Protein AF-A0A135SFJ6-F1 (afdb_monomer)

Organism: NCBI:txid1209931

Structure (mmCIF, N/CA/C/O backbone):
data_AF-A0A135SFJ6-F1
#
_entry.id   AF-A0A135SFJ6-F1
#
loop_
_atom_site.group_PDB
_atom_site.id
_atom_site.type_symbol
_atom_site.label_atom_id
_atom_site.label_alt_id
_atom_site.label_comp_id
_atom_site.label_asym_id
_atom_site.label_entity_id
_atom_site.label_seq_id
_atom_site.pdbx_PDB_ins_code
_atom_site.Cartn_x
_atom_site.Cartn_y
_atom_site.Cartn_z
_atom_site.occupancy
_atom_site.B_iso_or_equiv
_atom_site.auth_seq_id
_atom_site.auth_comp_id
_atom_site.auth_asym_id
_atom_site.auth_atom_id
_atom_site.pdbx_PDB_model_num
ATOM 1 N N . MET A 1 1 ? 52.235 23.890 31.351 1.00 36.44 1 MET A N 1
ATOM 2 C CA . MET A 1 1 ? 52.710 24.447 30.069 1.00 36.44 1 MET A CA 1
ATOM 3 C C . MET A 1 1 ? 51.603 24.242 29.053 1.00 36.44 1 MET A C 1
ATOM 5 O O . MET A 1 1 ? 51.364 23.114 28.650 1.00 36.44 1 MET A O 1
ATOM 9 N N . SER A 1 2 ? 50.860 25.305 28.761 1.00 28.62 2 SER A N 1
ATOM 10 C CA . SER A 1 2 ? 49.776 25.323 27.775 1.00 28.62 2 SER A CA 1
ATOM 11 C C . SER A 1 2 ? 50.364 25.425 26.363 1.00 28.62 2 SER A C 1
ATOM 13 O O . SER A 1 2 ? 51.288 26.222 26.186 1.00 28.62 2 SER A O 1
ATOM 15 N N . PRO A 1 3 ? 49.859 24.696 25.354 1.00 33.03 3 PRO A N 1
ATOM 16 C CA . PRO A 1 3 ? 50.160 25.002 23.966 1.00 33.03 3 PRO A CA 1
ATOM 17 C C . PRO A 1 3 ? 49.221 26.106 23.462 1.00 33.03 3 PRO A C 1
ATOM 19 O O . PRO A 1 3 ? 48.003 26.042 23.616 1.00 33.03 3 PRO A O 1
ATOM 22 N N . SER A 1 4 ? 49.837 27.142 22.904 1.00 30.92 4 SER A N 1
ATOM 23 C CA . SER A 1 4 ? 49.236 28.369 22.387 1.00 30.92 4 SER A CA 1
ATOM 24 C C . SER A 1 4 ? 48.322 28.142 21.180 1.00 30.92 4 SER A C 1
ATOM 26 O O . SER A 1 4 ? 48.640 27.364 20.285 1.00 30.92 4 SER A O 1
ATOM 28 N N . ALA A 1 5 ? 47.227 28.903 21.120 1.00 31.22 5 ALA A N 1
ATOM 29 C CA . ALA A 1 5 ? 46.368 29.016 19.947 1.00 31.22 5 ALA A CA 1
ATOM 30 C C . ALA A 1 5 ? 47.084 29.794 18.828 1.00 31.22 5 ALA A C 1
ATOM 32 O O . ALA A 1 5 ? 47.491 30.942 19.016 1.00 31.22 5 ALA A O 1
ATOM 33 N N . THR A 1 6 ? 47.235 29.177 17.657 1.00 32.69 6 THR A N 1
ATOM 34 C CA . THR A 1 6 ? 47.728 29.841 16.448 1.00 32.69 6 THR A CA 1
ATOM 35 C C . THR A 1 6 ? 46.554 30.494 15.717 1.00 32.69 6 THR A C 1
ATOM 37 O O . THR A 1 6 ? 45.666 29.822 15.202 1.00 32.69 6 THR A O 1
ATOM 40 N N . SER A 1 7 ? 46.552 31.827 15.688 1.00 33.78 7 SER A N 1
ATOM 41 C CA . SER A 1 7 ? 45.635 32.668 14.912 1.00 33.78 7 SER A CA 1
ATOM 42 C C . SER A 1 7 ? 45.748 32.349 13.416 1.00 33.78 7 SER A C 1
ATOM 44 O O . SER A 1 7 ? 46.786 32.618 12.812 1.00 33.78 7 SER A O 1
ATOM 46 N N . THR A 1 8 ? 44.685 31.819 12.807 1.00 32.66 8 THR A N 1
ATOM 47 C CA . THR A 1 8 ? 44.555 31.682 11.345 1.00 32.66 8 THR A CA 1
ATOM 48 C C . THR A 1 8 ? 43.555 32.722 10.828 1.00 32.66 8 THR A C 1
ATOM 50 O O . THR A 1 8 ? 42.487 32.905 11.406 1.00 32.66 8 THR A O 1
ATOM 53 N N . SER A 1 9 ? 43.950 33.453 9.781 1.00 29.89 9 SER A N 1
ATOM 54 C CA . SER A 1 9 ? 43.224 34.587 9.184 1.00 29.89 9 SER A CA 1
ATOM 55 C C . SER A 1 9 ? 41.822 34.219 8.662 1.00 29.89 9 SER A C 1
ATOM 57 O O . SER A 1 9 ? 41.660 33.131 8.111 1.00 29.89 9 SER A O 1
ATOM 59 N N . PRO A 1 10 ? 40.827 35.128 8.734 1.00 33.06 10 PRO A N 1
ATOM 60 C CA . PRO A 1 10 ? 39.492 34.904 8.198 1.00 33.06 10 PRO A CA 1
ATOM 61 C C . PRO A 1 10 ? 39.478 35.232 6.702 1.00 33.06 10 PRO A C 1
ATOM 63 O O . PRO A 1 10 ? 39.051 36.300 6.275 1.00 33.06 10 PRO A O 1
ATOM 66 N N . ALA A 1 11 ? 39.970 34.310 5.888 1.00 38.81 11 ALA A N 1
ATOM 67 C CA . ALA A 1 11 ? 39.719 34.314 4.457 1.00 38.81 11 ALA A CA 1
ATOM 68 C C . ALA A 1 11 ? 39.247 32.914 4.069 1.00 38.81 11 ALA A C 1
ATOM 70 O O . ALA A 1 11 ? 39.848 31.931 4.486 1.00 38.81 11 ALA A O 1
ATOM 71 N N . ILE A 1 12 ? 38.202 32.852 3.240 1.00 38.19 12 ILE A N 1
ATOM 72 C CA . ILE A 1 12 ? 37.528 31.646 2.724 1.00 38.19 12 ILE A CA 1
ATOM 73 C C . ILE A 1 12 ? 36.336 31.180 3.583 1.00 38.19 12 ILE A C 1
ATOM 75 O O . ILE A 1 12 ? 36.285 30.070 4.092 1.00 38.19 12 ILE A O 1
ATOM 79 N N . LEU A 1 13 ? 35.308 32.025 3.668 1.00 34.50 13 LEU A N 1
ATOM 80 C CA . LEU A 1 13 ? 33.909 31.576 3.650 1.00 34.50 13 LEU A CA 1
ATOM 81 C C . LEU A 1 13 ? 33.124 32.532 2.747 1.00 34.50 13 LEU A C 1
ATOM 83 O O . LEU A 1 13 ? 32.244 33.273 3.179 1.00 34.50 13 LEU A O 1
ATOM 87 N N . GLN A 1 14 ? 33.484 32.552 1.464 1.00 32.84 14 GLN A N 1
ATOM 88 C CA . GLN A 1 14 ? 32.601 33.106 0.448 1.00 32.84 14 GLN A CA 1
ATOM 89 C C . GLN A 1 14 ? 31.569 32.016 0.157 1.00 32.84 14 GLN A C 1
ATOM 91 O O . GLN A 1 14 ? 31.901 30.977 -0.410 1.00 32.84 14 GLN A O 1
ATOM 96 N N . LYS A 1 15 ? 30.329 32.219 0.618 1.00 34.28 15 LYS A N 1
ATOM 97 C CA . LYS A 1 15 ? 29.177 31.438 0.160 1.00 34.28 15 LYS A CA 1
ATOM 98 C C . LYS A 1 15 ? 29.200 31.480 -1.366 1.00 34.28 15 LYS A C 1
ATOM 100 O O . LYS A 1 15 ? 28.993 32.545 -1.942 1.00 34.28 15 LYS A O 1
ATOM 105 N N . ALA A 1 16 ? 29.467 30.344 -2.002 1.00 34.53 16 ALA A N 1
ATOM 106 C CA . ALA A 1 16 ? 29.176 30.169 -3.411 1.00 34.53 16 ALA A CA 1
ATOM 107 C C . ALA A 1 16 ? 27.650 30.221 -3.545 1.00 34.53 16 ALA A C 1
ATOM 109 O O . ALA A 1 16 ? 26.958 29.218 -3.398 1.00 34.53 16 ALA A O 1
ATOM 110 N N . SER A 1 17 ? 27.113 31.422 -3.741 1.00 37.00 17 SER A N 1
ATOM 111 C CA . SER A 1 17 ? 25.770 31.620 -4.264 1.00 37.00 17 SER A CA 1
ATOM 112 C C . SER A 1 17 ? 25.800 31.204 -5.732 1.00 37.00 17 SER A C 1
ATOM 114 O O . SER A 1 17 ? 25.893 32.047 -6.622 1.00 37.00 17 SER A O 1
ATOM 116 N N . GLY A 1 18 ? 25.813 29.894 -5.981 1.00 34.38 18 GLY A N 1
ATOM 117 C CA . GLY A 1 18 ? 25.503 29.366 -7.298 1.00 34.38 18 GLY A CA 1
ATOM 118 C C . GLY A 1 18 ? 24.051 29.713 -7.592 1.00 34.38 18 GLY A C 1
ATOM 119 O O . GLY A 1 18 ? 23.148 29.194 -6.942 1.00 34.38 18 GLY A O 1
ATOM 120 N N . GLN A 1 19 ? 23.829 30.639 -8.521 1.00 35.50 19 GLN A N 1
ATOM 121 C CA . GLN A 1 19 ? 22.553 30.719 -9.217 1.00 35.50 19 GLN A CA 1
ATOM 122 C C . GLN A 1 19 ? 22.352 29.363 -9.902 1.00 35.50 19 GLN A C 1
ATOM 124 O O . GLN A 1 19 ? 23.184 28.953 -10.709 1.00 35.50 19 GLN A O 1
ATOM 129 N N . PHE A 1 20 ? 21.305 28.631 -9.524 1.00 42.81 20 PHE A N 1
ATOM 130 C CA . PHE A 1 20 ? 20.884 27.465 -10.288 1.00 42.81 20 PHE A CA 1
ATOM 131 C C . PHE A 1 20 ? 20.299 27.981 -11.602 1.00 42.81 20 PHE A C 1
ATOM 133 O O . PHE A 1 20 ? 19.305 28.706 -11.598 1.00 42.81 20 PHE A O 1
ATOM 140 N N . ASP A 1 21 ? 20.963 27.657 -12.708 1.00 45.59 21 ASP A N 1
ATOM 141 C CA . ASP A 1 21 ? 20.467 27.912 -14.057 1.00 45.59 21 ASP A CA 1
ATOM 142 C C . ASP A 1 21 ? 19.191 27.084 -14.262 1.00 45.59 21 ASP A C 1
ATOM 144 O O . ASP A 1 21 ? 19.243 25.878 -14.504 1.00 45.59 21 ASP A O 1
ATOM 148 N N . ASN A 1 22 ? 18.034 27.731 -14.128 1.00 53.25 22 ASN A N 1
ATOM 149 C CA . ASN A 1 22 ? 16.715 27.123 -14.330 1.00 53.25 22 ASN A CA 1
ATOM 150 C C . ASN A 1 22 ? 16.367 26.913 -15.821 1.00 53.25 22 ASN A C 1
ATOM 152 O O . ASN A 1 22 ? 15.238 26.552 -16.135 1.00 53.25 22 ASN A O 1
ATOM 156 N N . GLU A 1 23 ? 17.310 27.139 -16.742 1.00 59.66 23 GLU A N 1
ATOM 157 C CA . GLU A 1 23 ? 17.097 27.061 -18.197 1.00 59.66 23 GLU A CA 1
ATOM 158 C C . GLU A 1 23 ? 17.635 25.774 -18.850 1.00 59.66 23 GLU A C 1
ATOM 160 O O . GLU A 1 23 ? 17.571 25.628 -20.071 1.00 59.66 23 GLU A O 1
ATOM 165 N N . ARG A 1 24 ? 18.169 24.809 -18.087 1.00 64.44 24 ARG A N 1
ATOM 166 C CA . ARG A 1 24 ? 18.602 23.532 -18.682 1.00 64.44 24 ARG A CA 1
ATOM 167 C C . ARG A 1 24 ? 17.397 22.697 -19.103 1.00 64.44 24 ARG A C 1
ATOM 169 O O . ARG A 1 24 ? 16.658 22.195 -18.263 1.00 64.44 24 ARG A O 1
ATOM 176 N N . GLN A 1 25 ? 17.240 22.524 -20.412 1.00 80.25 25 GLN A N 1
ATOM 177 C CA . GLN A 1 25 ? 16.255 21.623 -20.995 1.00 80.25 25 GLN A CA 1
ATOM 178 C C . GLN A 1 25 ? 16.739 20.174 -20.852 1.00 80.25 25 GLN A C 1
ATOM 180 O O . GLN A 1 25 ? 17.771 19.801 -21.412 1.00 80.25 25 GLN A O 1
ATOM 185 N N . TYR A 1 26 ? 16.008 19.371 -20.082 1.00 87.75 26 TYR A N 1
ATOM 186 C CA . TYR A 1 26 ? 16.252 17.937 -19.928 1.00 87.75 26 TYR A CA 1
ATOM 187 C C . TYR A 1 26 ? 15.388 17.145 -20.909 1.00 87.75 26 TYR A C 1
ATOM 189 O O . TYR A 1 26 ? 14.296 17.578 -21.273 1.00 87.75 26 TYR A O 1
ATOM 197 N N . THR A 1 27 ? 15.871 15.974 -21.321 1.00 91.31 27 THR A N 1
ATOM 198 C CA . THR A 1 27 ? 15.045 15.012 -22.057 1.00 91.31 27 THR A CA 1
ATOM 199 C C . THR A 1 27 ? 13.993 14.441 -21.108 1.00 91.31 27 THR A C 1
ATOM 201 O O . THR A 1 27 ? 14.338 13.969 -20.018 1.00 91.31 27 THR A O 1
ATOM 204 N N . GLU A 1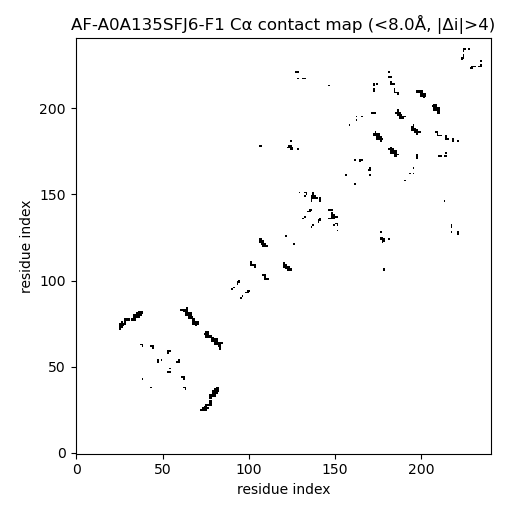 28 ? 12.726 14.514 -21.513 1.00 93.19 28 GLU A N 1
ATOM 205 C CA . GLU A 1 28 ? 11.601 13.906 -20.800 1.00 93.19 28 GLU A CA 1
ATOM 206 C C . GLU A 1 28 ? 11.560 12.392 -21.019 1.00 93.19 28 GLU A C 1
ATOM 208 O O . GLU A 1 28 ? 12.083 11.874 -22.007 1.00 93.19 28 GLU A O 1
ATOM 213 N N . LEU A 1 29 ? 10.939 11.676 -20.083 1.00 93.12 29 LEU A N 1
ATOM 214 C CA . LEU A 1 29 ? 10.754 10.235 -20.202 1.00 93.12 29 LEU A CA 1
ATOM 215 C C . LEU A 1 29 ? 9.750 9.919 -21.317 1.00 93.12 29 LEU A C 1
ATOM 217 O O . LEU A 1 29 ? 8.589 10.313 -21.228 1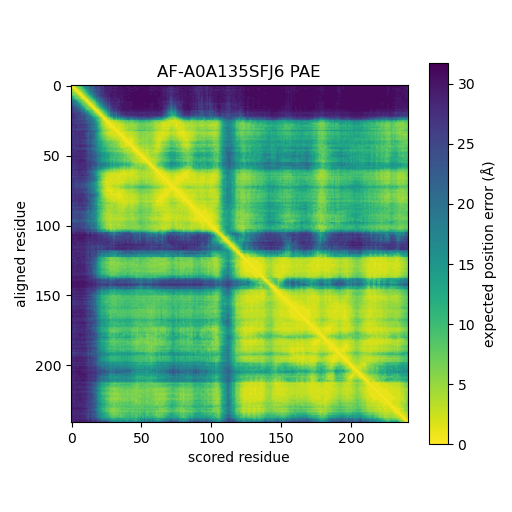.00 93.12 29 LEU A O 1
ATOM 221 N N . ASP A 1 30 ? 10.175 9.140 -22.310 1.00 92.25 30 ASP A N 1
ATOM 222 C CA . ASP A 1 30 ? 9.312 8.649 -23.383 1.00 92.25 30 ASP A CA 1
ATOM 223 C C . ASP A 1 30 ? 9.270 7.115 -23.389 1.00 92.25 30 ASP A C 1
ATOM 225 O O . ASP A 1 30 ? 10.247 6.441 -23.719 1.00 92.25 30 ASP A O 1
ATOM 229 N N . ALA A 1 31 ? 8.124 6.552 -22.998 1.00 90.88 31 ALA A N 1
ATOM 230 C CA . ALA A 1 31 ? 7.906 5.107 -22.978 1.00 90.88 31 ALA A CA 1
ATOM 231 C C . ALA A 1 31 ? 7.678 4.509 -24.379 1.00 90.88 31 ALA A C 1
ATOM 233 O O . ALA A 1 31 ? 7.824 3.297 -24.546 1.00 90.88 31 ALA A O 1
ATOM 234 N N . SER A 1 32 ? 7.332 5.327 -25.381 1.00 92.06 32 SER A N 1
ATOM 235 C CA . SER A 1 32 ? 7.112 4.852 -26.754 1.00 92.06 32 SER A CA 1
ATOM 236 C C . SER A 1 32 ? 8.412 4.413 -27.436 1.00 92.06 32 SER A C 1
ATOM 238 O O . SER A 1 32 ? 8.396 3.519 -28.279 1.00 92.06 32 SER A O 1
ATOM 240 N N . GLU A 1 33 ? 9.544 4.944 -26.975 1.00 90.75 33 GLU A N 1
ATOM 241 C CA . GLU A 1 33 ? 10.894 4.619 -27.445 1.00 90.75 33 GLU A CA 1
ATOM 242 C C . GLU A 1 33 ? 11.524 3.424 -26.698 1.00 90.75 33 GLU A C 1
ATOM 244 O O . GLU A 1 33 ? 12.718 3.158 -26.831 1.00 90.75 33 GLU A O 1
ATOM 249 N N . MET A 1 34 ? 10.752 2.694 -25.880 1.00 95.56 34 MET A N 1
ATOM 250 C CA . MET A 1 34 ? 11.284 1.610 -25.052 1.00 95.56 34 MET A CA 1
ATOM 251 C C . MET A 1 34 ? 11.896 0.480 -25.890 1.00 95.56 34 MET A C 1
ATOM 253 O O . MET A 1 34 ? 11.218 -0.186 -26.680 1.00 95.56 34 MET A O 1
ATOM 257 N N . LEU A 1 35 ? 13.167 0.184 -25.621 1.00 94.94 35 LEU A N 1
ATOM 258 C CA . LEU A 1 35 ? 13.859 -0.974 -26.175 1.00 94.94 35 LEU A CA 1
ATOM 259 C C . LEU A 1 35 ? 13.443 -2.241 -25.422 1.00 94.94 35 LEU A C 1
ATOM 261 O O . LEU A 1 35 ? 13.353 -2.245 -24.194 1.00 94.94 35 LEU A O 1
ATOM 265 N N . LYS A 1 36 ? 13.189 -3.327 -26.158 1.00 95.38 36 LYS A N 1
ATOM 266 C CA . LYS A 1 36 ? 12.709 -4.600 -25.602 1.00 95.38 36 LYS A CA 1
ATOM 267 C C . LYS A 1 36 ? 13.692 -5.724 -25.923 1.00 95.38 36 LYS A C 1
ATOM 269 O O . LYS A 1 36 ? 13.787 -6.163 -27.066 1.00 95.38 36 LYS A O 1
ATOM 274 N N . GLU A 1 37 ? 14.380 -6.214 -24.904 1.00 94.25 37 GLU A N 1
ATOM 275 C CA . GLU A 1 37 ? 15.233 -7.400 -24.942 1.00 94.25 37 GLU A CA 1
ATOM 276 C C . GLU A 1 37 ? 14.489 -8.550 -24.254 1.00 94.25 37 GLU A C 1
ATOM 278 O O . GLU A 1 37 ? 14.558 -8.745 -23.039 1.00 94.25 37 GLU A O 1
ATOM 283 N N . LEU A 1 38 ? 13.687 -9.277 -25.034 1.00 93.06 38 LEU A N 1
ATOM 284 C CA . LEU A 1 38 ? 12.784 -10.289 -24.496 1.00 93.06 38 LEU A CA 1
ATOM 285 C C . LEU A 1 38 ? 13.476 -11.647 -24.326 1.00 93.06 38 LEU A C 1
ATOM 287 O O . LEU A 1 38 ? 14.059 -12.177 -25.268 1.00 93.06 38 LEU A O 1
ATOM 291 N N . VAL A 1 39 ? 13.328 -12.245 -23.143 1.00 92.00 39 VAL A N 1
ATOM 292 C CA . VAL A 1 39 ? 13.551 -13.680 -22.915 1.00 92.00 39 VAL A CA 1
ATOM 293 C C . VAL A 1 39 ? 12.579 -14.508 -23.782 1.00 92.00 39 VAL A C 1
ATOM 295 O O . VAL A 1 39 ? 11.380 -14.204 -23.756 1.00 92.00 39 VAL A O 1
ATOM 298 N N . PRO A 1 40 ? 13.046 -15.533 -24.526 1.00 92.81 40 PRO A N 1
ATOM 299 C CA . PRO A 1 40 ? 12.184 -16.439 -25.292 1.00 92.81 40 PRO A CA 1
ATOM 300 C C . PRO A 1 40 ? 11.102 -17.086 -24.423 1.00 92.81 40 PRO A C 1
ATOM 302 O O . PRO A 1 40 ? 11.340 -17.370 -23.252 1.00 92.81 40 PRO A O 1
ATOM 305 N N . ALA A 1 41 ? 9.912 -17.321 -24.978 1.00 88.19 41 ALA A N 1
ATOM 306 C CA . ALA A 1 41 ? 8.763 -17.809 -24.208 1.00 88.19 41 ALA A CA 1
ATOM 307 C C . ALA A 1 41 ? 9.019 -19.187 -23.572 1.00 88.19 41 ALA A C 1
ATOM 309 O O . ALA A 1 41 ? 8.546 -19.456 -22.473 1.00 88.19 41 ALA A O 1
ATOM 310 N N . GLU A 1 42 ? 9.801 -20.035 -24.239 1.00 91.31 42 GLU A N 1
ATOM 311 C CA . GLU A 1 42 ? 10.219 -21.350 -23.752 1.00 91.31 42 GLU A CA 1
ATOM 312 C C . GLU A 1 42 ? 11.105 -21.303 -22.497 1.00 91.31 42 GLU A C 1
ATOM 314 O O . GLU A 1 42 ? 11.118 -22.265 -21.729 1.00 91.31 42 GLU A O 1
ATOM 319 N N . ASP A 1 43 ? 11.804 -20.188 -22.274 1.00 89.56 43 ASP A N 1
ATOM 320 C CA . ASP A 1 43 ? 12.700 -19.979 -21.134 1.00 89.56 43 ASP A CA 1
ATOM 321 C C . ASP A 1 43 ? 12.005 -19.230 -19.980 1.00 89.56 43 ASP A C 1
ATOM 323 O O . ASP A 1 43 ? 12.592 -19.029 -18.912 1.00 89.56 43 ASP A O 1
ATOM 327 N N . GLN A 1 44 ? 10.753 -18.800 -20.173 1.00 89.25 44 GLN A N 1
ATOM 328 C CA . GLN A 1 44 ? 9.964 -18.124 -19.147 1.00 89.25 44 GLN A CA 1
ATOM 329 C C . GLN A 1 44 ? 9.262 -19.134 -18.234 1.00 89.25 44 GLN A C 1
ATOM 331 O O . GLN A 1 44 ? 8.765 -20.175 -18.665 1.00 89.25 44 GLN A O 1
ATOM 336 N N . LEU A 1 45 ? 9.187 -18.804 -16.944 1.00 84.62 45 LEU A N 1
ATOM 337 C CA . LEU A 1 45 ? 8.403 -19.584 -15.991 1.00 84.62 45 LEU A CA 1
ATOM 338 C C . LEU A 1 45 ? 6.909 -19.457 -16.310 1.00 84.62 45 LEU A C 1
ATOM 340 O O . LEU A 1 45 ? 6.423 -18.378 -16.649 1.00 84.62 45 LEU A O 1
ATOM 344 N N . SER A 1 46 ? 6.172 -20.555 -16.146 1.00 85.12 46 SER A N 1
ATOM 345 C CA . SER A 1 46 ? 4.714 -20.540 -16.244 1.00 85.12 46 SER A CA 1
ATOM 346 C C . SER A 1 46 ? 4.112 -19.623 -15.181 1.00 85.12 46 SER A C 1
ATOM 348 O O . SER A 1 46 ? 4.574 -19.615 -14.037 1.00 85.12 46 SER A O 1
ATOM 350 N N . VAL A 1 47 ? 3.043 -18.910 -15.540 1.00 84.38 47 VAL A N 1
ATOM 351 C CA . VAL A 1 47 ? 2.272 -18.101 -14.589 1.00 84.38 47 VAL A CA 1
ATOM 352 C C . VAL A 1 47 ? 1.761 -19.011 -13.460 1.00 84.38 47 VAL A C 1
ATOM 354 O O . VAL A 1 47 ? 1.062 -19.983 -13.755 1.00 84.38 47 VAL A O 1
ATOM 357 N N . PRO A 1 48 ? 2.113 -18.740 -12.187 1.00 82.56 48 PRO A N 1
ATOM 358 C CA . PRO A 1 48 ? 1.667 -19.563 -11.070 1.00 82.56 48 PRO A CA 1
ATOM 359 C C . PRO A 1 48 ? 0.149 -19.504 -10.891 1.00 82.56 48 PRO A C 1
ATOM 361 O O . PRO A 1 48 ? -0.460 -18.437 -11.026 1.00 82.56 48 PRO A O 1
ATOM 364 N N . ASP A 1 49 ? -0.442 -20.634 -10.505 1.00 82.62 49 ASP A N 1
ATOM 365 C CA . ASP A 1 49 ? -1.851 -20.696 -10.113 1.00 82.62 49 ASP A CA 1
ATOM 366 C C . ASP A 1 49 ? -2.129 -19.809 -8.881 1.00 82.62 49 ASP A C 1
ATOM 368 O O . ASP A 1 49 ? -1.229 -19.490 -8.096 1.00 82.62 49 ASP A O 1
ATOM 372 N N . ALA A 1 50 ? -3.386 -19.404 -8.682 1.00 74.94 50 ALA A N 1
ATOM 373 C CA . ALA A 1 50 ? -3.804 -18.571 -7.556 1.00 74.94 50 ALA A CA 1
ATOM 374 C C . ALA A 1 50 ? -3.440 -19.161 -6.180 1.00 74.94 50 ALA A C 1
ATOM 376 O O . ALA A 1 50 ? -3.238 -18.399 -5.232 1.00 74.94 50 ALA A O 1
ATOM 377 N N . HIS A 1 51 ? -3.349 -20.488 -6.051 1.00 77.69 51 HIS A N 1
ATOM 378 C CA . HIS A 1 51 ? -3.015 -21.172 -4.792 1.00 77.69 51 HIS A CA 1
ATOM 379 C C . HIS A 1 51 ? -1.606 -21.774 -4.767 1.00 77.69 51 HIS A C 1
ATOM 381 O O . HIS A 1 51 ? -1.275 -22.546 -3.865 1.00 77.69 51 HIS A O 1
ATOM 387 N N . ASP A 1 52 ? -0.760 -21.418 -5.734 1.00 80.25 52 ASP A N 1
ATOM 388 C CA . ASP A 1 52 ? 0.607 -21.919 -5.797 1.00 80.25 52 ASP A CA 1
ATOM 389 C C . ASP A 1 52 ? 1.446 -21.405 -4.601 1.00 80.25 52 ASP A C 1
ATOM 391 O O . ASP A 1 52 ? 1.520 -20.186 -4.382 1.00 80.25 52 ASP A O 1
ATOM 395 N N . PRO A 1 53 ? 2.125 -22.287 -3.831 1.00 79.94 53 PRO A N 1
ATOM 396 C CA . PRO A 1 53 ? 3.020 -21.894 -2.739 1.00 79.94 53 PRO A CA 1
ATOM 397 C C . PRO A 1 53 ? 4.099 -20.877 -3.137 1.00 79.94 53 PRO A C 1
ATOM 399 O O . PRO A 1 53 ? 4.548 -20.098 -2.294 1.00 79.94 53 PRO A O 1
ATOM 402 N N . VAL A 1 54 ? 4.492 -20.846 -4.415 1.00 79.12 54 VAL A N 1
ATOM 403 C CA . VAL A 1 54 ? 5.411 -19.856 -4.999 1.00 79.12 54 VAL A CA 1
ATOM 404 C C . VAL A 1 54 ? 4.946 -18.422 -4.716 1.00 79.12 54 VAL A C 1
ATOM 406 O O . VAL A 1 54 ? 5.773 -17.559 -4.419 1.00 79.12 54 VAL A O 1
ATOM 409 N N . ARG A 1 55 ? 3.630 -18.163 -4.702 1.00 71.00 55 ARG A N 1
ATOM 410 C CA . ARG A 1 55 ? 3.068 -16.827 -4.424 1.00 71.00 55 ARG A CA 1
ATOM 411 C C . ARG A 1 55 ? 3.293 -16.368 -2.981 1.00 71.00 55 ARG A C 1
ATOM 413 O O . ARG A 1 55 ? 3.399 -15.169 -2.739 1.00 71.00 55 ARG A O 1
ATOM 420 N N . LEU A 1 56 ? 3.396 -17.299 -2.031 1.00 70.12 56 LEU A N 1
ATOM 421 C CA . LEU A 1 56 ? 3.630 -16.995 -0.613 1.00 70.12 56 LEU A CA 1
ATOM 422 C C . LEU A 1 56 ? 5.106 -16.723 -0.305 1.00 70.12 56 LEU A C 1
ATOM 424 O O . LEU A 1 56 ? 5.411 -16.036 0.667 1.00 70.12 56 LEU A O 1
ATOM 428 N N . GLY A 1 57 ? 6.021 -17.250 -1.125 1.00 69.38 57 GLY A N 1
ATOM 429 C CA . GLY A 1 57 ? 7.463 -17.110 -0.916 1.00 69.38 57 GLY A CA 1
ATOM 430 C C . GLY A 1 57 ? 7.998 -15.692 -1.133 1.00 69.38 57 GLY A C 1
ATOM 431 O O . GLY A 1 57 ? 9.051 -15.364 -0.594 1.00 69.38 57 GLY A O 1
ATOM 432 N N . GLN A 1 58 ? 7.284 -14.857 -1.903 1.00 69.31 58 GLN A N 1
ATOM 433 C CA . GLN A 1 58 ? 7.656 -13.468 -2.243 1.00 69.31 58 GLN A CA 1
ATOM 434 C C . GLN A 1 58 ? 9.101 -13.295 -2.759 1.00 69.31 58 GLN A C 1
ATOM 436 O O . GLN A 1 58 ? 9.669 -12.208 -2.720 1.00 69.31 58 GLN A O 1
ATOM 441 N N . ASN A 1 59 ? 9.710 -14.368 -3.256 1.00 71.81 59 ASN A N 1
ATOM 442 C CA . ASN A 1 59 ? 11.097 -14.432 -3.712 1.00 71.81 59 ASN A CA 1
ATOM 443 C C . ASN A 1 59 ? 11.199 -14.750 -5.211 1.00 71.81 59 ASN A C 1
ATOM 445 O O . ASN A 1 59 ? 12.248 -15.192 -5.680 1.00 71.81 59 ASN A O 1
ATOM 449 N N . TYR A 1 60 ? 10.108 -14.538 -5.946 1.00 74.50 60 TYR A N 1
ATOM 450 C CA . TYR A 1 60 ? 10.004 -14.778 -7.378 1.00 74.50 60 TYR A CA 1
ATOM 451 C C . TYR A 1 60 ? 9.749 -13.466 -8.105 1.00 74.50 60 TYR A C 1
ATOM 453 O O . TYR A 1 60 ? 9.000 -12.612 -7.634 1.00 74.50 60 TYR A O 1
ATOM 461 N N . THR A 1 61 ? 10.373 -13.325 -9.265 1.00 82.06 61 THR A N 1
ATOM 462 C CA . THR A 1 61 ? 10.244 -12.164 -10.139 1.00 82.06 61 THR A CA 1
ATOM 463 C C . THR A 1 61 ? 9.824 -12.625 -11.524 1.00 82.06 61 THR A C 1
ATOM 465 O O . THR A 1 61 ? 10.028 -13.781 -11.901 1.00 82.06 61 THR A O 1
ATOM 468 N N . THR A 1 62 ? 9.236 -11.717 -12.295 1.00 87.94 62 THR A N 1
ATOM 469 C CA . THR A 1 62 ? 9.002 -11.939 -13.723 1.00 87.94 62 THR A CA 1
ATOM 470 C C . THR A 1 62 ? 10.326 -12.077 -14.476 1.00 87.94 62 THR A C 1
ATOM 472 O O . THR A 1 62 ? 11.388 -11.704 -13.972 1.00 87.94 62 THR A O 1
ATOM 475 N N . ALA A 1 63 ? 10.262 -12.608 -15.699 1.00 91.56 63 ALA A N 1
ATOM 476 C CA . ALA A 1 63 ? 11.442 -12.840 -16.532 1.00 91.56 63 ALA A CA 1
ATOM 477 C C . ALA A 1 63 ? 12.184 -11.550 -16.921 1.00 91.56 63 ALA A C 1
ATOM 479 O O . ALA A 1 63 ? 13.373 -11.604 -17.234 1.00 91.56 63 ALA A O 1
ATOM 480 N N . HIS A 1 64 ? 11.510 -10.399 -16.870 1.00 94.19 64 HIS A N 1
ATOM 481 C CA . HIS A 1 64 ? 12.046 -9.107 -17.289 1.00 94.19 64 HIS A CA 1
ATOM 482 C C . HIS A 1 64 ? 11.970 -8.067 -16.172 1.00 94.19 64 HIS A C 1
ATOM 484 O O . HIS A 1 64 ? 11.151 -8.170 -15.255 1.00 94.19 64 HIS A O 1
ATOM 490 N N . MET A 1 65 ? 12.807 -7.041 -16.293 1.00 94.50 65 MET A N 1
ATOM 491 C CA . MET A 1 65 ? 12.783 -5.810 -15.508 1.00 94.50 65 MET A CA 1
ATOM 492 C C . MET A 1 65 ? 12.913 -4.598 -16.437 1.00 94.50 65 MET A C 1
ATOM 494 O O . MET A 1 65 ? 13.468 -4.710 -17.529 1.00 94.50 65 MET A O 1
ATOM 498 N N . VAL A 1 66 ? 12.414 -3.438 -16.008 1.00 95.06 66 VAL A N 1
ATOM 499 C CA . VAL A 1 66 ? 12.547 -2.178 -16.756 1.00 95.06 66 VAL A CA 1
ATOM 500 C C . VAL A 1 66 ? 13.569 -1.286 -16.065 1.00 95.06 66 VAL A C 1
ATOM 502 O O . VAL A 1 66 ? 13.499 -1.066 -14.856 1.00 95.06 66 VAL A O 1
ATOM 505 N N . GLN A 1 67 ? 14.513 -0.755 -16.836 1.00 94.31 67 GLN A N 1
ATOM 506 C CA . GLN A 1 67 ? 15.507 0.207 -16.378 1.00 94.31 67 GLN A CA 1
ATOM 507 C C . GLN A 1 67 ? 15.438 1.468 -17.226 1.00 94.31 67 GLN A C 1
ATOM 509 O O . GLN A 1 67 ? 15.348 1.404 -18.450 1.00 94.31 67 GLN A O 1
ATOM 514 N N . VAL A 1 68 ? 15.533 2.621 -16.572 1.00 95.69 68 VAL A N 1
ATOM 515 C CA . VAL A 1 68 ? 15.604 3.912 -17.252 1.00 95.69 68 VAL A CA 1
ATOM 516 C C . VAL A 1 68 ? 16.744 4.715 -16.627 1.00 95.69 68 VAL A C 1
ATOM 518 O O . VAL A 1 68 ? 16.638 5.107 -15.462 1.00 95.69 68 VAL A O 1
ATOM 521 N N . PRO A 1 69 ? 17.864 4.927 -17.337 1.00 93.50 69 PRO A N 1
ATOM 522 C CA . PRO A 1 69 ? 18.953 5.731 -16.808 1.00 93.50 69 PRO A CA 1
ATOM 523 C C . PRO A 1 69 ? 18.564 7.212 -16.803 1.00 93.50 69 PRO A C 1
ATOM 525 O O . PRO A 1 69 ? 17.848 7.688 -17.682 1.00 93.50 69 PRO A O 1
ATOM 528 N N . TRP A 1 70 ? 19.090 7.959 -15.838 1.00 94.62 70 TRP A N 1
ATOM 529 C CA . TRP A 1 70 ? 18.943 9.409 -15.778 1.00 94.62 70 TRP A CA 1
ATOM 530 C C . TRP A 1 70 ? 20.293 10.057 -15.482 1.00 94.62 70 TRP A C 1
ATOM 532 O O . TRP A 1 70 ? 21.082 9.531 -14.694 1.00 94.62 70 TRP A O 1
ATOM 542 N N . SER A 1 71 ? 20.563 11.207 -16.101 1.00 92.81 71 SER A N 1
ATOM 543 C CA . SER A 1 71 ? 21.764 11.992 -15.823 1.00 92.81 71 SER A CA 1
ATOM 544 C C . SER A 1 71 ? 21.466 13.485 -15.708 1.00 92.81 71 SER A C 1
ATOM 546 O O . SER A 1 71 ? 20.596 14.026 -16.388 1.00 92.81 71 SER A O 1
ATOM 548 N N . MET A 1 72 ? 22.285 14.182 -14.919 1.00 89.69 72 MET A N 1
ATOM 549 C CA . MET A 1 72 ? 22.262 15.647 -14.819 1.00 89.69 72 MET A CA 1
ATOM 550 C C . MET A 1 72 ? 22.658 16.354 -16.128 1.00 89.69 72 MET A C 1
ATOM 552 O O . MET A 1 72 ? 22.476 17.564 -16.236 1.00 89.69 72 MET A O 1
ATOM 556 N N . GLN A 1 73 ? 23.267 15.655 -17.095 1.00 90.75 73 GLN A N 1
ATOM 557 C CA . GLN A 1 73 ? 23.687 16.259 -18.364 1.00 90.75 73 GLN A CA 1
ATOM 558 C C . GLN A 1 73 ? 22.592 16.203 -19.431 1.00 90.75 73 GLN A C 1
ATOM 560 O O . GLN A 1 73 ? 22.478 17.138 -20.218 1.00 90.75 73 GLN A O 1
ATOM 565 N N . THR A 1 74 ? 21.817 15.117 -19.475 1.00 91.56 74 THR A N 1
ATOM 566 C CA . THR A 1 74 ? 20.895 14.822 -20.588 1.00 91.56 74 THR A CA 1
ATOM 567 C C . THR A 1 74 ? 19.438 14.665 -20.164 1.00 91.56 74 THR A C 1
ATOM 569 O O . THR A 1 74 ? 18.557 14.736 -21.017 1.00 91.56 74 THR A O 1
ATOM 572 N N . GLY A 1 75 ? 19.161 14.469 -18.874 1.00 93.81 75 GLY A N 1
ATOM 573 C CA . GLY A 1 75 ? 17.844 14.056 -18.395 1.00 93.81 75 GLY A CA 1
ATOM 574 C C . GLY A 1 75 ? 17.647 12.546 -18.511 1.00 93.81 75 GLY A C 1
ATOM 575 O O . GLY A 1 75 ? 18.599 11.778 -18.328 1.00 93.81 75 GLY A O 1
ATOM 576 N N . TRP A 1 76 ? 16.414 12.132 -18.801 1.00 95.69 76 TRP A N 1
ATOM 577 C CA . TRP A 1 76 ? 16.062 10.726 -18.986 1.00 95.69 76 TRP A CA 1
ATOM 578 C C . TRP A 1 76 ? 16.713 10.147 -20.243 1.00 95.69 76 TRP A C 1
ATOM 580 O O . TRP A 1 76 ? 16.783 10.794 -21.287 1.00 95.69 76 TRP A O 1
ATOM 590 N N . GLY A 1 77 ? 17.216 8.923 -20.127 1.00 94.25 77 GLY A N 1
ATOM 591 C CA . GLY A 1 77 ? 17.599 8.101 -21.266 1.00 94.25 77 GLY A CA 1
ATOM 592 C C . GLY A 1 77 ? 16.453 7.203 -21.728 1.00 94.25 77 GLY A C 1
ATOM 593 O O . GLY A 1 77 ? 15.371 7.184 -21.143 1.00 94.25 77 GLY A O 1
ATOM 594 N N . THR A 1 78 ? 16.715 6.428 -22.775 1.00 96.00 78 THR A N 1
ATOM 595 C CA . THR A 1 78 ? 15.744 5.494 -23.350 1.00 96.00 78 THR A CA 1
ATOM 596 C C . THR A 1 78 ? 15.419 4.363 -22.364 1.00 96.00 78 THR A C 1
ATOM 598 O O . THR A 1 78 ? 16.352 3.732 -21.855 1.00 96.00 78 THR A O 1
ATOM 601 N N . PRO A 1 79 ? 14.133 4.070 -22.094 1.00 96.94 79 PRO A N 1
ATOM 602 C CA . PRO A 1 79 ? 13.743 2.918 -21.290 1.00 96.94 79 PRO A CA 1
ATOM 603 C C . PRO A 1 79 ? 14.172 1.603 -21.937 1.00 96.94 79 PRO A C 1
ATOM 605 O O . PRO A 1 79 ? 14.037 1.423 -23.147 1.00 96.94 79 PRO A O 1
ATOM 608 N N . VAL A 1 80 ? 14.641 0.660 -21.127 1.00 96.12 80 VAL A N 1
ATOM 609 C CA . VAL A 1 80 ? 15.020 -0.680 -21.581 1.00 96.12 80 VAL A CA 1
ATOM 610 C C . VAL A 1 80 ? 14.302 -1.716 -20.730 1.00 96.12 80 VAL A C 1
ATOM 612 O O . VAL A 1 80 ? 14.475 -1.751 -19.512 1.00 96.12 80 VAL A O 1
ATOM 615 N N . MET A 1 81 ? 13.508 -2.568 -21.371 1.00 96.12 81 MET A N 1
ATOM 616 C CA . MET A 1 81 ? 12.985 -3.793 -20.777 1.00 96.12 81 MET A CA 1
ATOM 617 C C . MET A 1 81 ? 13.936 -4.939 -21.118 1.00 96.12 81 MET A C 1
ATOM 619 O O . MET A 1 81 ? 14.044 -5.310 -22.284 1.00 96.12 81 MET A O 1
ATOM 623 N N . SER A 1 82 ? 14.617 -5.487 -20.117 1.00 94.31 82 SER A N 1
ATOM 624 C CA . SER A 1 82 ? 15.659 -6.508 -20.271 1.00 94.31 82 SER A CA 1
ATOM 625 C C . SER A 1 82 ? 15.412 -7.705 -19.351 1.00 94.31 82 SER A C 1
ATOM 627 O O . SER A 1 82 ? 14.563 -7.619 -18.456 1.00 94.31 82 SER A O 1
ATOM 629 N N . PRO A 1 83 ? 16.110 -8.842 -19.542 1.00 94.94 83 PRO A N 1
ATOM 630 C CA . PRO A 1 83 ? 16.002 -9.973 -18.629 1.00 94.94 83 PRO A CA 1
ATOM 631 C C . PRO A 1 83 ? 16.317 -9.560 -17.188 1.00 94.94 83 PRO A C 1
ATOM 633 O O . PRO A 1 83 ? 17.260 -8.807 -16.936 1.00 94.94 83 PRO A O 1
ATOM 636 N N . TYR A 1 84 ? 15.539 -10.070 -16.235 1.00 93.50 84 TYR A N 1
ATOM 637 C CA . TYR A 1 84 ? 15.742 -9.789 -14.820 1.00 93.50 84 TYR A CA 1
ATOM 638 C C . TYR A 1 84 ? 17.164 -10.172 -14.388 1.00 93.50 84 TYR A C 1
ATOM 640 O O . TYR A 1 84 ? 17.644 -11.277 -14.654 1.00 93.50 84 TYR A O 1
ATOM 648 N N . GLY A 1 85 ? 17.847 -9.263 -13.693 1.00 91.56 85 GLY A N 1
ATOM 649 C CA . GLY A 1 85 ? 19.247 -9.446 -13.341 1.00 91.56 85 GLY A CA 1
ATOM 650 C C . GLY A 1 85 ? 19.737 -8.508 -12.247 1.00 91.56 85 GLY A C 1
ATOM 651 O O . GLY A 1 85 ? 19.014 -7.669 -11.716 1.00 91.56 85 GLY A O 1
ATOM 652 N N . LYS A 1 86 ? 21.012 -8.670 -11.881 1.00 93.25 86 LYS A N 1
ATOM 653 C CA . LYS A 1 86 ? 21.658 -7.823 -10.874 1.00 93.25 86 LYS A CA 1
ATOM 654 C C . LYS A 1 86 ? 21.823 -6.403 -11.409 1.00 93.25 86 LYS A C 1
ATOM 656 O O . LYS A 1 86 ? 22.324 -6.213 -12.513 1.00 93.25 86 LYS A O 1
ATOM 661 N N . ILE A 1 87 ? 21.503 -5.416 -10.579 1.00 92.44 87 ILE A N 1
ATOM 662 C CA . ILE A 1 87 ? 21.765 -4.009 -10.880 1.00 92.44 87 ILE A CA 1
ATOM 663 C C . ILE A 1 87 ? 23.220 -3.702 -10.509 1.00 92.44 87 ILE A C 1
ATOM 665 O O . ILE A 1 87 ? 23.620 -3.853 -9.353 1.00 92.44 87 ILE A O 1
ATOM 669 N N . ALA A 1 88 ? 24.022 -3.290 -11.490 1.00 93.31 88 ALA A N 1
ATOM 670 C CA . ALA A 1 88 ? 25.382 -2.822 -11.252 1.00 93.31 88 ALA A CA 1
ATOM 671 C C . ALA A 1 88 ? 25.342 -1.364 -10.774 1.00 93.31 88 ALA A C 1
ATOM 673 O O . ALA A 1 88 ? 24.927 -0.476 -11.515 1.00 93.31 88 ALA A O 1
ATOM 674 N N . LEU A 1 89 ? 25.768 -1.130 -9.534 1.00 93.00 89 LEU A N 1
ATOM 675 C CA . LEU A 1 89 ? 25.852 0.199 -8.933 1.00 93.00 89 LEU A CA 1
ATOM 676 C C . LEU A 1 89 ? 27.294 0.497 -8.537 1.00 93.00 89 LEU A C 1
ATOM 678 O O . LEU A 1 89 ? 28.021 -0.388 -8.081 1.00 93.00 89 LEU A O 1
ATOM 682 N N . GLU A 1 90 ? 27.684 1.761 -8.669 1.00 94.31 90 GLU A N 1
ATOM 683 C CA . GLU A 1 90 ? 28.942 2.239 -8.105 1.00 94.31 90 GLU A CA 1
ATOM 684 C C . GLU A 1 90 ? 28.937 2.061 -6.578 1.00 94.31 90 GLU A C 1
ATOM 686 O O . GLU A 1 90 ? 27.934 2.381 -5.932 1.00 94.31 90 GLU A O 1
ATOM 691 N N . PRO A 1 91 ? 30.046 1.625 -5.951 1.00 96.44 91 PRO A N 1
ATOM 692 C CA . PRO A 1 91 ? 30.106 1.462 -4.498 1.00 96.44 91 PRO A CA 1
ATOM 693 C C . PRO A 1 91 ? 29.843 2.755 -3.716 1.00 96.44 91 PRO A C 1
ATOM 695 O O . PRO A 1 91 ? 29.505 2.702 -2.538 1.00 96.44 91 PRO A O 1
ATOM 698 N N . THR A 1 92 ? 30.013 3.917 -4.351 1.00 95.56 92 THR A N 1
ATOM 699 C CA . THR A 1 92 ? 29.760 5.250 -3.782 1.00 95.56 92 THR A CA 1
AT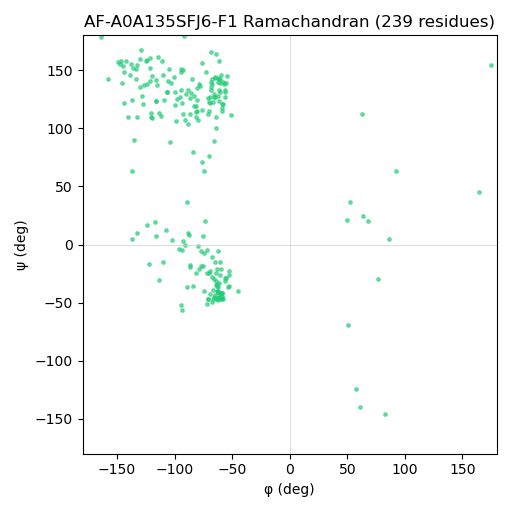OM 700 C C . THR A 1 92 ? 28.349 5.769 -4.065 1.00 95.56 92 THR A C 1
ATOM 702 O O . THR A 1 92 ? 28.039 6.903 -3.697 1.00 95.56 92 THR A O 1
ATOM 705 N N . ALA A 1 93 ? 27.488 4.977 -4.716 1.00 92.12 93 ALA A N 1
ATOM 706 C CA . ALA A 1 93 ? 26.132 5.385 -5.053 1.00 92.12 93 ALA A CA 1
ATOM 707 C C . ALA A 1 93 ? 25.370 5.814 -3.792 1.00 92.12 93 ALA A C 1
ATOM 709 O O . ALA A 1 93 ? 25.280 5.067 -2.819 1.00 92.12 93 ALA A O 1
ATOM 710 N N . SER A 1 94 ? 24.802 7.022 -3.824 1.00 92.62 94 SER A N 1
ATOM 711 C CA . SER A 1 94 ? 24.164 7.650 -2.660 1.00 92.62 94 SER A CA 1
ATOM 712 C C . SER A 1 94 ? 23.056 6.791 -2.038 1.00 92.62 94 SER A C 1
ATOM 714 O O . SER A 1 94 ? 22.890 6.793 -0.820 1.00 92.62 94 SER A O 1
ATOM 716 N N . VAL A 1 95 ? 22.356 5.994 -2.851 1.00 91.88 95 VAL A N 1
ATOM 717 C CA . VAL A 1 95 ? 21.342 5.038 -2.386 1.00 91.88 95 VAL A CA 1
ATOM 718 C C . VAL A 1 95 ? 21.877 4.083 -1.310 1.00 91.88 95 VAL A C 1
ATOM 720 O O . VAL A 1 95 ? 21.187 3.811 -0.336 1.00 91.88 95 VAL A O 1
ATOM 723 N N . LEU A 1 96 ? 23.143 3.666 -1.416 1.00 91.44 96 LEU A N 1
ATOM 724 C CA . LEU A 1 96 ? 23.775 2.717 -0.496 1.00 91.44 96 LEU A CA 1
ATOM 725 C C . LEU A 1 96 ? 24.220 3.350 0.832 1.00 91.44 96 LEU A C 1
ATOM 727 O O . LEU A 1 96 ? 24.421 2.633 1.809 1.00 91.44 96 LEU A O 1
ATOM 731 N N . HIS A 1 97 ? 24.406 4.672 0.873 1.00 92.88 97 HIS A N 1
ATOM 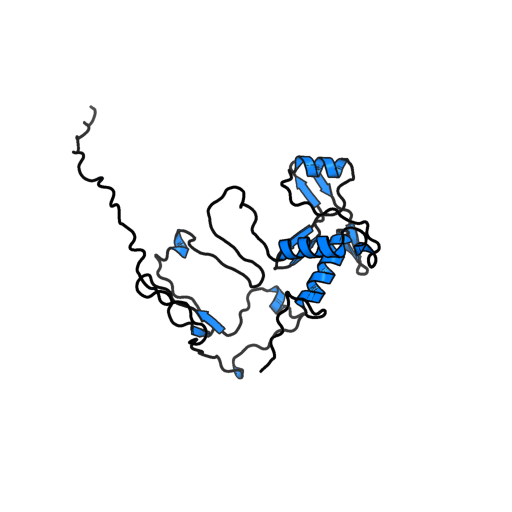732 C CA . HIS A 1 97 ? 25.010 5.372 2.020 1.00 92.88 97 HIS A CA 1
ATOM 733 C C . HIS A 1 97 ? 24.038 6.295 2.746 1.00 92.88 97 HIS A C 1
ATOM 735 O O . HIS A 1 97 ? 24.167 6.506 3.950 1.00 92.88 97 HIS A O 1
ATOM 741 N N . TYR A 1 98 ? 23.079 6.857 2.014 1.00 92.38 98 TYR A N 1
ATOM 742 C CA . TYR A 1 98 ? 22.241 7.957 2.483 1.00 92.38 98 TYR A CA 1
ATOM 743 C C . TYR A 1 98 ? 20.747 7.735 2.224 1.00 92.38 98 TYR A C 1
ATOM 745 O O . TYR A 1 98 ? 19.971 8.669 2.410 1.00 92.38 98 TYR A O 1
ATOM 753 N N . ALA A 1 99 ? 20.345 6.529 1.798 1.00 88.75 99 ALA A N 1
ATOM 754 C CA . ALA A 1 99 ? 18.950 6.173 1.522 1.00 88.75 99 ALA A CA 1
ATOM 755 C C . ALA A 1 99 ? 18.252 7.163 0.566 1.00 88.75 99 ALA A C 1
ATOM 757 O O . ALA A 1 99 ? 17.076 7.488 0.723 1.00 88.75 99 ALA A O 1
ATOM 758 N N . THR A 1 100 ? 18.989 7.676 -0.428 1.00 88.50 100 THR A N 1
ATOM 759 C CA . THR A 1 100 ? 18.421 8.506 -1.502 1.00 88.50 100 THR A CA 1
ATOM 760 C C . THR A 1 100 ? 17.673 7.628 -2.497 1.00 88.50 100 THR A C 1
ATOM 762 O O . THR A 1 100 ? 18.144 7.387 -3.609 1.00 88.50 100 THR A O 1
ATOM 765 N N . GLU A 1 101 ? 16.532 7.114 -2.064 1.00 86.50 101 GLU A N 1
ATOM 766 C CA . GLU A 1 101 ? 15.664 6.237 -2.832 1.00 86.50 101 GLU A CA 1
ATOM 767 C C . GLU A 1 101 ? 14.197 6.464 -2.476 1.00 86.50 101 GLU A C 1
ATOM 769 O O . GLU A 1 101 ? 13.840 6.971 -1.411 1.00 86.50 101 GLU A O 1
ATOM 774 N N . SER A 1 102 ? 13.337 6.072 -3.405 1.00 80.94 102 SER A N 1
ATOM 775 C CA . SER A 1 102 ? 11.898 5.989 -3.214 1.00 80.94 102 SER A CA 1
ATOM 776 C C . SER A 1 102 ? 11.395 4.806 -4.019 1.00 80.94 102 SER A C 1
ATOM 778 O O . SER A 1 102 ? 11.819 4.625 -5.161 1.00 80.94 102 SER A O 1
ATOM 780 N N . PHE A 1 103 ? 10.473 4.035 -3.460 1.00 81.31 103 PHE A N 1
ATOM 781 C CA . PHE A 1 103 ? 9.808 2.956 -4.177 1.00 81.31 103 PHE A CA 1
ATOM 782 C C . PHE A 1 103 ? 8.303 3.200 -4.191 1.00 81.31 103 PHE A C 1
ATOM 784 O O . PHE A 1 103 ? 7.751 3.841 -3.299 1.00 81.31 103 PHE A O 1
ATOM 791 N N . THR A 1 104 ? 7.641 2.687 -5.219 1.00 68.75 104 THR A N 1
ATOM 792 C CA . THR A 1 104 ? 6.182 2.683 -5.318 1.00 68.75 104 THR A CA 1
ATOM 793 C C . THR A 1 104 ? 5.726 1.276 -5.668 1.00 68.75 104 THR A C 1
ATOM 795 O O . THR A 1 104 ? 6.505 0.462 -6.158 1.00 68.75 104 THR A O 1
ATOM 798 N N . ASN A 1 105 ? 4.461 0.998 -5.394 1.00 65.81 105 ASN A N 1
ATOM 799 C CA . ASN A 1 105 ? 3.740 -0.143 -5.942 1.00 65.81 105 ASN A CA 1
ATOM 800 C C . ASN A 1 105 ? 2.533 0.430 -6.685 1.00 65.81 105 ASN A C 1
ATOM 802 O O . ASN A 1 105 ? 2.151 1.570 -6.410 1.00 65.81 105 ASN A O 1
ATOM 806 N N . ILE A 1 106 ? 1.925 -0.334 -7.596 1.00 56.66 106 ILE A N 1
ATOM 807 C CA . ILE A 1 106 ? 0.843 0.174 -8.460 1.00 56.66 106 ILE A CA 1
ATOM 808 C C . ILE A 1 106 ? -0.414 0.628 -7.684 1.00 56.66 106 ILE A C 1
ATOM 810 O O . ILE A 1 106 ? -1.261 1.300 -8.251 1.00 56.66 106 ILE A O 1
ATOM 814 N N . ASP A 1 107 ? -0.446 0.413 -6.361 1.00 50.84 107 ASP A N 1
ATOM 815 C CA . ASP A 1 107 ? -1.469 0.926 -5.443 1.00 50.84 107 ASP A CA 1
ATOM 816 C C . ASP A 1 107 ? -0.913 1.774 -4.266 1.00 50.84 107 ASP A C 1
ATOM 818 O O . ASP A 1 107 ? -1.613 2.011 -3.280 1.00 50.84 107 ASP A O 1
ATOM 822 N N . THR A 1 108 ? 0.330 2.273 -4.316 1.00 38.12 108 THR A N 1
ATOM 823 C CA . THR A 1 108 ? 0.842 3.237 -3.316 1.00 38.12 108 THR A CA 1
ATOM 824 C C . THR A 1 108 ? 1.769 4.286 -3.921 1.00 38.12 108 THR A C 1
ATOM 826 O O . THR A 1 108 ? 2.861 3.957 -4.384 1.00 38.12 108 THR A O 1
ATOM 829 N N . SER A 1 109 ? 1.416 5.566 -3.774 1.00 36.31 109 SER A N 1
ATOM 830 C CA . SER A 1 109 ? 2.376 6.669 -3.865 1.00 36.31 109 SER A CA 1
ATOM 831 C C . SER A 1 109 ? 3.122 6.827 -2.535 1.00 36.31 109 SER A C 1
ATOM 833 O O . SER A 1 109 ? 2.500 7.105 -1.506 1.00 36.31 109 SER A O 1
ATOM 835 N N . PHE A 1 110 ? 4.446 6.673 -2.546 1.00 36.22 110 PHE A N 1
ATOM 836 C CA . PHE A 1 110 ? 5.329 7.047 -1.437 1.00 36.22 110 PHE A CA 1
ATOM 837 C C . PHE A 1 110 ? 6.089 8.329 -1.799 1.00 36.22 110 PHE A C 1
ATOM 839 O O . PHE A 1 110 ? 6.519 8.493 -2.939 1.00 36.22 110 PHE A O 1
ATOM 846 N N . GLN A 1 111 ? 6.269 9.231 -0.835 1.00 36.94 111 GLN A N 1
ATOM 847 C CA . GLN A 1 111 ? 7.010 10.486 -0.995 1.00 36.94 111 GLN A CA 1
ATOM 848 C C . GLN A 1 111 ? 8.065 10.598 0.116 1.00 36.94 111 GLN A C 1
ATOM 850 O O . GLN A 1 111 ? 7.696 10.487 1.287 1.00 36.94 111 GLN A O 1
ATOM 855 N N . PRO A 1 112 ? 9.355 10.842 -0.192 1.00 33.88 112 PRO A N 1
ATOM 856 C CA . PRO A 1 112 ? 10.345 11.133 0.839 1.00 33.88 112 PRO A CA 1
ATOM 857 C C . PRO A 1 112 ? 10.479 12.639 1.161 1.00 33.88 112 PRO A C 1
ATOM 859 O O . PRO A 1 112 ? 10.724 13.458 0.282 1.00 33.88 112 PRO A O 1
ATOM 862 N N . TYR A 1 113 ? 10.409 12.909 2.473 1.00 34.03 113 TYR A N 1
ATOM 863 C CA . TYR A 1 113 ? 10.928 14.008 3.318 1.00 34.03 113 TYR A CA 1
ATOM 864 C C . TYR A 1 113 ? 10.489 15.483 3.152 1.00 34.03 113 TYR A C 1
ATOM 866 O O . TYR A 1 113 ? 10.932 16.200 2.262 1.00 34.03 113 TYR A O 1
ATOM 874 N N . GLY A 1 114 ? 9.772 15.970 4.189 1.00 35.62 114 GLY A N 1
ATOM 875 C CA . GLY A 1 114 ? 9.520 17.394 4.485 1.00 35.62 114 GLY A CA 1
ATOM 876 C C . GLY A 1 114 ? 8.378 17.677 5.487 1.00 35.62 114 GLY A C 1
ATOM 877 O O . GLY A 1 114 ? 7.544 18.525 5.217 1.00 35.62 114 GLY A O 1
ATOM 878 N N . CYS A 1 115 ? 8.306 16.954 6.613 1.00 45.91 115 CYS A N 1
ATOM 879 C CA . CYS A 1 115 ? 7.215 16.971 7.617 1.00 45.91 115 CYS A CA 1
ATOM 880 C C . CYS A 1 115 ? 7.077 18.329 8.356 1.00 45.91 115 CYS A C 1
ATOM 882 O O . CYS A 1 115 ? 8.083 18.792 8.908 1.00 45.91 115 CYS A O 1
ATOM 884 N N . PRO A 1 116 ? 5.886 18.980 8.401 1.00 47.62 116 PRO A N 1
ATOM 885 C CA . PRO A 1 116 ? 4.823 18.648 9.374 1.00 47.62 116 PRO A CA 1
ATOM 886 C C . PRO A 1 116 ? 3.363 18.729 8.852 1.00 47.62 116 PRO A C 1
ATOM 888 O O . PRO A 1 116 ? 3.069 19.437 7.903 1.00 47.62 116 PRO A O 1
ATOM 891 N N . ALA A 1 117 ? 2.449 18.021 9.540 1.00 42.72 117 ALA A N 1
ATOM 892 C CA . ALA A 1 117 ? 1.074 17.601 9.165 1.00 42.72 117 ALA A CA 1
ATOM 893 C C . ALA A 1 117 ? 1.002 16.403 8.189 1.00 42.72 117 ALA A C 1
ATOM 895 O O . ALA A 1 117 ? 0.126 15.550 8.330 1.00 42.72 117 ALA A O 1
ATOM 896 N N . ASP A 1 118 ? 2.018 16.250 7.340 1.00 47.94 118 ASP A N 1
ATOM 897 C CA . ASP A 1 118 ? 2.136 15.239 6.276 1.00 47.94 118 ASP A CA 1
ATOM 898 C C . ASP A 1 118 ? 2.802 13.910 6.719 1.00 47.94 118 ASP A C 1
ATOM 900 O O . ASP A 1 118 ? 3.572 13.301 5.980 1.00 47.94 118 ASP A O 1
ATOM 904 N N . VAL A 1 119 ? 2.554 13.447 7.956 1.00 53.69 119 VAL A N 1
ATOM 905 C CA . VAL A 1 119 ? 3.125 12.176 8.487 1.00 53.69 119 VAL A CA 1
ATOM 906 C C . VAL A 1 119 ? 2.399 10.938 7.941 1.00 53.69 119 VAL A C 1
ATOM 908 O O . VAL A 1 119 ? 2.928 9.827 7.984 1.00 53.69 119 VAL A O 1
ATOM 911 N N . TYR A 1 120 ? 1.189 11.110 7.413 1.00 54.34 120 TYR A N 1
ATOM 912 C CA . TYR A 1 120 ? 0.420 10.024 6.817 1.00 54.34 120 TYR A CA 1
ATOM 913 C C . TYR A 1 120 ? 0.801 9.872 5.348 1.00 54.34 120 TYR A C 1
ATOM 915 O O . TYR A 1 120 ? 0.704 10.826 4.577 1.00 54.34 120 TYR A O 1
ATOM 923 N N . THR A 1 121 ? 1.182 8.664 4.929 1.00 56.28 121 THR A N 1
ATOM 924 C CA . THR A 1 121 ? 1.245 8.368 3.497 1.00 56.28 121 THR A CA 1
ATOM 925 C C . THR A 1 121 ? -0.155 8.533 2.915 1.00 56.28 121 THR A C 1
ATOM 927 O O . THR A 1 121 ? -1.141 8.041 3.476 1.00 56.28 121 THR A O 1
ATOM 930 N N . ASN A 1 122 ? -0.260 9.227 1.782 1.00 64.38 122 ASN A N 1
ATOM 931 C CA . ASN A 1 122 ? -1.513 9.357 1.046 1.00 64.38 122 ASN A CA 1
ATOM 932 C C . ASN A 1 122 ? -1.837 8.038 0.319 1.00 64.38 122 ASN A C 1
ATOM 934 O O . ASN A 1 122 ? -1.807 7.955 -0.905 1.00 64.38 122 ASN A O 1
ATOM 938 N N . SER A 1 123 ? -2.048 6.975 1.099 1.00 72.38 123 SER A N 1
ATOM 939 C CA . SER A 1 123 ? -2.278 5.616 0.617 1.00 72.38 123 SER A CA 1
ATOM 940 C C . SER A 1 123 ? -3.551 5.560 -0.224 1.00 72.38 123 SER A C 1
ATOM 942 O O . SER A 1 123 ? -4.617 5.982 0.236 1.00 72.38 123 SER A O 1
ATOM 944 N N . ILE A 1 124 ? -3.445 5.006 -1.436 1.00 81.81 124 ILE A N 1
ATOM 945 C CA . ILE A 1 124 ? -4.580 4.846 -2.354 1.00 81.81 124 ILE A CA 1
ATOM 946 C C . ILE A 1 124 ? -5.654 3.992 -1.679 1.00 81.81 124 ILE A C 1
ATOM 948 O O . ILE A 1 124 ? -6.802 4.413 -1.613 1.00 81.81 124 ILE A O 1
ATOM 952 N N . THR A 1 125 ? -5.273 2.888 -1.026 1.00 85.81 125 THR A N 1
ATOM 953 C CA . THR A 1 125 ? -6.225 2.031 -0.303 1.00 85.81 125 THR A CA 1
ATOM 954 C C . THR A 1 125 ? -6.984 2.786 0.792 1.00 85.81 125 THR A C 1
ATOM 956 O O . THR A 1 125 ? -8.194 2.625 0.915 1.00 85.81 125 THR A O 1
ATOM 959 N N . ARG A 1 126 ? -6.312 3.651 1.571 1.00 87.62 126 ARG A N 1
ATOM 960 C CA . ARG A 1 126 ? -6.982 4.470 2.601 1.00 87.62 126 ARG A CA 1
ATOM 961 C C . ARG A 1 126 ? -8.020 5.397 1.967 1.00 87.62 126 ARG A C 1
ATOM 963 O O . ARG A 1 126 ? -9.127 5.512 2.485 1.00 87.62 126 ARG A O 1
ATOM 970 N N . ARG A 1 127 ? -7.659 6.067 0.868 1.00 88.44 127 ARG A N 1
ATOM 971 C CA . ARG A 1 127 ? -8.567 6.968 0.144 1.00 88.44 127 ARG A CA 1
ATOM 972 C C . ARG A 1 127 ? -9.775 6.213 -0.401 1.00 88.44 127 ARG A C 1
ATOM 974 O O . ARG A 1 127 ? -10.892 6.635 -0.132 1.00 88.44 127 ARG A O 1
ATOM 981 N N . SER A 1 128 ? -9.552 5.076 -1.059 1.00 90.62 128 SER A N 1
ATOM 982 C CA . SER A 1 128 ? -10.618 4.228 -1.600 1.00 90.62 128 SER A CA 1
ATOM 983 C C . SER A 1 128 ? -11.579 3.742 -0.513 1.00 90.62 128 SER A C 1
ATOM 985 O O . SER A 1 128 ? -12.790 3.790 -0.701 1.00 90.62 128 SER A O 1
ATOM 987 N N . VAL A 1 129 ? -11.062 3.347 0.659 1.00 91.00 129 VAL A N 1
ATOM 988 C CA . VAL A 1 129 ? -11.891 2.976 1.821 1.00 91.00 129 VAL A CA 1
ATOM 989 C C . VAL A 1 129 ? -12.778 4.136 2.269 1.00 91.00 129 VAL A C 1
ATOM 991 O O . VAL A 1 129 ? -13.967 3.940 2.502 1.00 91.00 129 VAL A O 1
ATOM 994 N N . LEU A 1 130 ? -12.217 5.340 2.397 1.00 91.31 130 LEU A N 1
ATOM 995 C CA . LEU A 1 130 ? -12.967 6.519 2.836 1.00 91.31 130 LEU A CA 1
ATOM 996 C C . LEU A 1 130 ? -14.030 6.940 1.822 1.00 91.31 130 LEU A C 1
ATOM 998 O O . LEU A 1 130 ? -15.113 7.357 2.221 1.00 91.31 130 LEU A O 1
ATOM 1002 N N . GLU A 1 131 ? -13.719 6.853 0.534 1.00 91.38 131 GLU A N 1
ATOM 1003 C CA . GLU A 1 131 ? -14.626 7.217 -0.550 1.00 91.38 131 GLU A CA 1
ATOM 1004 C C . GLU A 1 131 ? -15.811 6.252 -0.636 1.00 91.38 131 GLU A C 1
ATOM 1006 O O . GLU A 1 131 ? -16.954 6.694 -0.542 1.00 91.38 131 GLU A O 1
ATOM 1011 N N . ILE A 1 132 ? -15.549 4.941 -0.646 1.00 90.62 132 ILE A N 1
ATOM 1012 C CA . ILE A 1 132 ? -16.601 3.915 -0.625 1.00 90.62 132 ILE A CA 1
ATOM 1013 C C . ILE A 1 132 ? -17.432 3.997 0.658 1.00 90.62 132 ILE A C 1
ATOM 1015 O O . ILE A 1 132 ? -18.655 3.874 0.613 1.00 90.62 132 ILE A O 1
ATOM 1019 N N . ALA A 1 133 ? -16.801 4.225 1.815 1.00 90.75 133 ALA A N 1
ATOM 1020 C CA . ALA A 1 133 ? -17.537 4.377 3.067 1.00 90.75 133 ALA A CA 1
ATOM 1021 C C . ALA A 1 133 ? -18.464 5.601 3.028 1.00 90.75 133 ALA A C 1
ATOM 1023 O O . ALA A 1 133 ? -19.602 5.517 3.485 1.00 90.75 133 ALA A O 1
ATOM 1024 N N . LYS A 1 134 ? -18.015 6.726 2.454 1.00 91.25 134 LYS A N 1
ATOM 1025 C CA . LYS A 1 134 ? -18.858 7.917 2.273 1.00 91.25 134 LYS A CA 1
ATOM 1026 C C . LYS A 1 134 ? -20.014 7.643 1.314 1.00 91.25 134 LYS A C 1
ATOM 1028 O O . LYS A 1 134 ? -21.139 8.028 1.612 1.00 91.25 134 LYS A O 1
ATOM 1033 N N . GLU A 1 135 ? -19.753 6.963 0.206 1.00 89.06 135 GLU A N 1
ATOM 1034 C CA . GLU A 1 135 ? -20.755 6.658 -0.816 1.00 89.06 135 GLU A CA 1
ATOM 1035 C C . GLU A 1 135 ? -21.836 5.689 -0.303 1.00 89.06 135 GLU A C 1
ATOM 1037 O O . GLU A 1 135 ? -23.029 5.943 -0.475 1.00 89.06 135 GLU A O 1
ATOM 1042 N N . ARG A 1 136 ? -21.426 4.596 0.354 1.00 89.62 136 ARG A N 1
ATOM 1043 C CA . ARG A 1 136 ? -22.287 3.424 0.601 1.00 89.62 136 ARG A CA 1
ATOM 1044 C C . ARG A 1 136 ? -22.697 3.217 2.055 1.00 89.62 136 ARG A C 1
ATOM 1046 O O . ARG A 1 136 ? -23.607 2.440 2.317 1.00 89.62 136 ARG A O 1
ATOM 1053 N N . LEU A 1 137 ? -22.037 3.877 3.009 1.00 88.81 137 LEU A N 1
ATOM 1054 C CA . LEU A 1 137 ? -22.315 3.704 4.442 1.00 88.81 137 LEU A CA 1
ATOM 1055 C C . LEU A 1 137 ? -22.840 4.973 5.122 1.00 88.81 137 LEU A C 1
ATOM 1057 O O . LEU A 1 137 ? -22.989 4.968 6.339 1.00 88.81 137 LEU A O 1
ATOM 1061 N N . THR A 1 138 ? -23.140 6.050 4.389 1.00 86.88 138 THR A N 1
ATOM 1062 C CA . THR A 1 138 ? -23.693 7.290 4.969 1.00 86.88 138 THR A CA 1
ATOM 1063 C C . THR A 1 138 ? -25.154 7.508 4.561 1.00 86.88 138 THR A C 1
ATOM 1065 O O . THR A 1 138 ? -25.559 7.167 3.453 1.00 86.88 138 THR A O 1
ATOM 1068 N N . GLY A 1 139 ? -25.961 8.094 5.454 1.00 79.56 139 GLY A N 1
ATOM 1069 C CA . GLY A 1 139 ? -27.355 8.458 5.162 1.00 79.56 139 GLY A CA 1
ATOM 1070 C C . GLY A 1 139 ? -28.256 7.270 4.795 1.00 79.56 139 GLY A C 1
ATOM 1071 O O . GLY A 1 139 ? -28.152 6.206 5.398 1.00 79.56 139 GLY A O 1
ATOM 1072 N N . ASP A 1 140 ? -29.137 7.469 3.807 1.00 67.62 140 ASP A N 1
ATOM 1073 C CA . ASP A 1 140 ? -30.064 6.444 3.291 1.00 67.62 140 ASP A CA 1
ATOM 1074 C C . ASP A 1 140 ? -29.373 5.417 2.365 1.00 67.62 140 ASP A C 1
ATOM 1076 O O . ASP A 1 140 ? -29.992 4.431 1.959 1.00 67.62 140 ASP A O 1
ATOM 1080 N N . SER A 1 141 ? -28.088 5.616 2.035 1.00 61.91 141 SER A N 1
ATOM 1081 C CA . SER A 1 141 ? -27.310 4.727 1.157 1.00 61.91 141 SER A CA 1
ATOM 1082 C C . SER A 1 141 ? -27.035 3.352 1.769 1.00 61.91 141 SER A C 1
ATOM 1084 O O . SER A 1 141 ? -26.606 2.445 1.061 1.00 61.91 141 SER A O 1
ATOM 1086 N N . THR A 1 142 ? -27.310 3.161 3.063 1.00 61.25 142 THR A N 1
ATOM 1087 C CA . THR A 1 142 ? -27.188 1.856 3.720 1.00 61.25 142 THR A CA 1
ATOM 1088 C C . THR A 1 142 ? -28.273 0.867 3.310 1.00 61.25 142 THR A C 1
ATOM 1090 O O . THR A 1 142 ? -28.184 -0.274 3.739 1.00 61.25 142 THR A O 1
ATOM 1093 N N . GLY A 1 143 ? -29.268 1.249 2.497 1.00 54.62 143 GLY A N 1
ATOM 1094 C CA . GLY A 1 143 ? -30.454 0.440 2.174 1.00 54.62 143 GLY A CA 1
ATOM 1095 C C . GLY A 1 143 ? -30.203 -0.988 1.661 1.00 54.62 143 GLY A C 1
ATOM 1096 O O . GLY A 1 143 ? -31.072 -1.839 1.839 1.00 54.62 143 GLY A O 1
ATOM 1097 N N . ASP A 1 144 ? -29.021 -1.271 1.103 1.00 61.66 144 ASP A N 1
ATOM 1098 C CA . ASP A 1 144 ? -28.611 -2.616 0.658 1.00 61.66 144 ASP A CA 1
ATOM 1099 C C . ASP A 1 144 ? -27.824 -3.413 1.723 1.00 61.66 144 ASP A C 1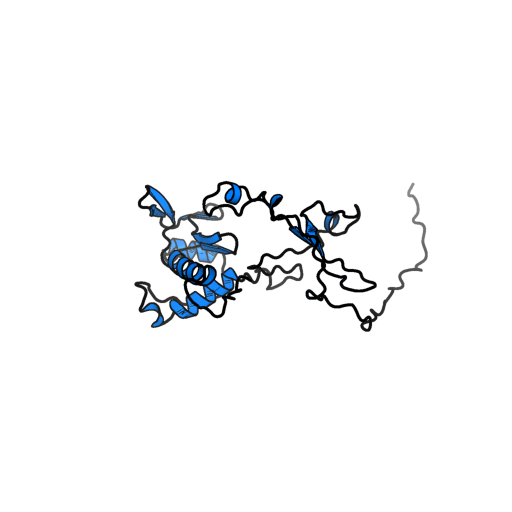
ATOM 1101 O O . ASP A 1 144 ? -27.504 -4.586 1.532 1.00 61.66 144 ASP A O 1
ATOM 1105 N N . THR A 1 145 ? -27.513 -2.799 2.865 1.00 67.94 145 THR A N 1
ATOM 1106 C CA . THR A 1 145 ? -26.770 -3.394 3.984 1.00 67.94 145 THR A CA 1
ATOM 1107 C C . THR A 1 145 ? -27.597 -3.353 5.271 1.00 67.94 145 THR A C 1
ATOM 1109 O O . THR A 1 145 ? -28.222 -2.351 5.593 1.00 67.94 145 THR A O 1
ATOM 1112 N N . GLU A 1 146 ? -27.556 -4.401 6.097 1.00 78.56 146 GLU A N 1
ATOM 1113 C CA . GLU A 1 146 ? -28.198 -4.391 7.429 1.00 78.56 146 GLU A CA 1
ATOM 1114 C C . GLU A 1 146 ? -27.427 -3.537 8.469 1.00 78.56 146 GLU A C 1
ATOM 1116 O O . GLU A 1 146 ? -27.559 -3.730 9.680 1.00 78.56 146 GLU A O 1
ATOM 1121 N N . LEU A 1 147 ? -26.571 -2.615 8.015 1.00 83.06 147 LEU A N 1
ATOM 1122 C CA . LEU A 1 147 ? -25.650 -1.853 8.853 1.00 83.06 147 LEU A CA 1
ATOM 1123 C C . LEU A 1 147 ? -26.214 -0.500 9.266 1.00 83.06 147 LEU A C 1
ATOM 1125 O O . LEU A 1 147 ? -26.952 0.157 8.532 1.00 83.06 147 LEU A O 1
ATOM 1129 N N . ALA A 1 148 ? -25.805 -0.058 10.455 1.00 85.12 148 ALA A N 1
ATOM 1130 C CA . ALA A 1 148 ? -26.079 1.299 10.889 1.00 85.12 148 ALA A CA 1
ATOM 1131 C C . ALA A 1 148 ? -25.262 2.288 10.037 1.00 85.12 148 ALA A C 1
ATOM 1133 O O . ALA A 1 148 ? -24.090 2.020 9.752 1.00 85.12 148 ALA A O 1
ATOM 1134 N N . PRO A 1 149 ? -25.848 3.434 9.650 1.00 87.56 149 PRO A N 1
ATOM 1135 C CA . PRO A 1 149 ? -25.122 4.460 8.919 1.00 87.56 149 PRO A CA 1
ATOM 1136 C C . PRO A 1 149 ? -23.963 5.005 9.757 1.00 87.56 149 PRO A C 1
ATOM 1138 O O . PRO A 1 149 ? -24.063 5.155 10.977 1.00 87.56 149 PRO A O 1
ATOM 1141 N N . LEU A 1 150 ? -22.861 5.311 9.081 1.00 89.00 150 LEU A N 1
ATOM 1142 C CA . LEU A 1 150 ? -21.638 5.846 9.653 1.00 89.00 150 LEU A CA 1
ATOM 1143 C C . LEU A 1 150 ? -21.490 7.334 9.339 1.00 89.00 150 LEU A C 1
ATOM 1145 O O . LEU A 1 150 ? -21.912 7.824 8.293 1.00 89.00 150 LEU A O 1
ATOM 1149 N N . GLU A 1 151 ? -20.808 8.043 10.231 1.00 91.69 151 GLU A N 1
ATOM 1150 C CA . GLU A 1 151 ? -20.217 9.345 9.943 1.00 91.69 151 GLU A CA 1
ATOM 1151 C C . GLU A 1 151 ? -18.721 9.144 9.669 1.00 91.69 151 GLU A C 1
ATOM 1153 O O . GLU A 1 151 ? -17.983 8.641 10.519 1.00 91.69 151 GLU A O 1
ATOM 1158 N N . VAL A 1 152 ? -18.258 9.519 8.474 1.00 92.31 152 VAL A N 1
ATOM 1159 C CA . VAL A 1 152 ? -16.851 9.348 8.088 1.00 92.31 152 VAL A CA 1
ATOM 1160 C C . VAL A 1 152 ? -16.059 10.602 8.448 1.00 92.31 152 VAL A C 1
ATOM 1162 O O . VAL A 1 152 ? -16.162 11.626 7.771 1.00 92.31 152 VAL A O 1
ATOM 1165 N N . VAL A 1 153 ? -15.229 10.505 9.489 1.00 91.81 153 VAL A N 1
ATOM 1166 C CA . VAL A 1 153 ? -14.431 11.624 10.010 1.00 91.81 153 VAL A CA 1
ATOM 1167 C C . VAL A 1 153 ? -12.938 11.346 9.860 1.00 91.81 153 VAL A C 1
ATOM 1169 O O . VAL A 1 153 ? -12.408 10.375 10.396 1.00 91.81 153 VAL A O 1
ATOM 1172 N N . GLU A 1 154 ? -12.235 12.249 9.180 1.00 89.19 154 GLU A N 1
ATOM 1173 C CA . GLU A 1 154 ? -10.774 12.267 9.135 1.00 89.19 154 GLU A CA 1
ATOM 1174 C C . GLU A 1 154 ? -10.255 13.294 10.140 1.00 89.19 154 GLU A C 1
ATOM 1176 O O . GLU A 1 154 ? -10.359 14.501 9.925 1.00 89.19 154 GLU A O 1
ATOM 1181 N N . ARG A 1 155 ? -9.704 12.821 11.260 1.00 90.75 155 ARG A N 1
ATOM 1182 C CA . ARG A 1 155 ? -9.101 13.683 12.279 1.00 90.75 155 ARG A CA 1
ATOM 1183 C C . ARG A 1 155 ? -7.929 12.994 12.974 1.00 90.75 155 ARG A C 1
ATOM 1185 O O . ARG A 1 155 ? -7.911 11.764 13.048 1.00 90.75 155 ARG A O 1
ATOM 1192 N N . PRO A 1 156 ? -6.983 13.757 13.544 1.00 86.31 156 PRO A N 1
ATOM 1193 C CA . PRO A 1 156 ? -6.067 13.212 14.532 1.00 86.31 156 PRO A CA 1
ATOM 1194 C C . PRO A 1 156 ? -6.852 12.639 15.719 1.00 86.31 156 PRO A C 1
ATOM 1196 O O . PRO A 1 156 ? -7.835 13.234 16.170 1.00 86.31 156 PRO A O 1
ATOM 1199 N N . PHE A 1 157 ? -6.398 11.499 16.227 1.00 90.25 157 PHE A N 1
ATOM 1200 C CA . PHE A 1 157 ? -6.872 10.910 17.473 1.00 90.25 157 PHE A CA 1
ATOM 1201 C C . PHE A 1 157 ? -5.679 10.372 18.266 1.00 90.25 157 PHE A C 1
ATOM 1203 O O . PHE A 1 157 ? -4.617 10.084 17.710 1.00 90.25 157 PHE A O 1
ATOM 1210 N N . THR A 1 158 ? -5.841 10.267 19.577 1.00 93.25 158 THR A N 1
ATOM 1211 C CA . THR A 1 158 ? -4.801 9.814 20.505 1.00 93.25 158 THR A CA 1
ATOM 1212 C C . THR A 1 158 ? -5.147 8.452 21.090 1.00 93.25 158 THR A C 1
ATOM 1214 O O . THR A 1 158 ? -6.314 8.079 21.173 1.00 93.25 158 THR A O 1
ATOM 1217 N N . MET A 1 159 ? -4.143 7.718 21.580 1.00 93.69 159 MET A N 1
ATOM 1218 C CA . MET A 1 159 ? -4.408 6.461 22.290 1.00 93.69 159 MET A CA 1
ATOM 1219 C C . MET A 1 159 ? -5.258 6.653 23.551 1.00 93.69 159 MET A C 1
ATOM 1221 O O . MET A 1 159 ? -5.980 5.734 23.913 1.00 93.69 159 MET A O 1
ATOM 1225 N N . GLY A 1 160 ? -5.226 7.833 24.184 1.00 93.75 160 GLY A N 1
ATOM 1226 C CA . GLY A 1 160 ? -6.112 8.148 25.309 1.00 93.75 160 GLY A CA 1
ATOM 1227 C C . GLY A 1 160 ? -7.589 8.089 24.916 1.00 93.75 160 GLY A C 1
ATOM 1228 O O . GLY A 1 160 ? -8.364 7.416 25.583 1.00 93.75 160 GLY A O 1
ATOM 1229 N N . GLU A 1 161 ? -7.954 8.693 23.781 1.00 94.25 161 GLU A N 1
ATOM 1230 C CA . GLU A 1 161 ? -9.327 8.636 23.252 1.00 94.25 161 GLU A CA 1
ATOM 1231 C C . GLU A 1 161 ? -9.744 7.211 22.859 1.00 94.25 161 GLU A C 1
ATOM 1233 O O . GLU A 1 161 ? -10.906 6.844 23.012 1.00 94.25 161 GLU A O 1
ATOM 1238 N N . VAL A 1 162 ? -8.811 6.401 22.341 1.00 94.38 162 VAL A N 1
ATOM 1239 C CA . VAL A 1 162 ? -9.091 5.003 21.968 1.00 94.38 162 VAL A CA 1
ATOM 1240 C C . VAL A 1 162 ? -9.337 4.148 23.210 1.00 94.38 162 VAL A C 1
ATOM 1242 O O . VAL A 1 162 ? -10.265 3.343 23.212 1.00 94.38 162 VAL A O 1
ATOM 1245 N N . VAL A 1 163 ? -8.535 4.329 24.266 1.00 94.69 163 VAL A N 1
ATOM 1246 C CA . VAL A 1 163 ? -8.722 3.638 25.551 1.00 94.69 163 VAL A CA 1
ATOM 1247 C C . VAL A 1 163 ? -10.047 4.047 26.190 1.00 94.69 163 VAL A C 1
ATOM 1249 O O . VAL A 1 163 ? -10.826 3.174 26.550 1.00 94.69 163 VAL A O 1
ATOM 1252 N N . GLU A 1 164 ? -10.357 5.343 26.240 1.00 94.50 164 GLU A N 1
ATOM 1253 C CA . GLU A 1 164 ? -11.641 5.844 26.750 1.00 94.50 164 GLU A CA 1
ATOM 1254 C C . GLU A 1 164 ? -12.826 5.268 25.954 1.00 94.50 164 GLU A C 1
ATOM 1256 O O . GLU A 1 164 ? -13.786 4.761 26.525 1.00 94.50 164 GLU A O 1
ATOM 1261 N N . ALA A 1 165 ? -12.746 5.260 24.618 1.00 93.44 165 ALA A N 1
ATOM 1262 C CA . ALA A 1 165 ? -13.783 4.664 23.776 1.00 93.44 165 ALA A CA 1
ATOM 1263 C C . ALA A 1 165 ? -13.934 3.149 23.978 1.00 93.44 165 ALA A C 1
ATOM 1265 O O . ALA A 1 165 ? -15.037 2.621 23.816 1.00 93.44 165 ALA A O 1
ATOM 1266 N N . TYR A 1 166 ? -12.848 2.448 24.306 1.00 93.69 166 TYR A N 1
ATOM 1267 C CA . TYR A 1 166 ? -12.879 1.031 24.648 1.00 93.69 166 TYR A CA 1
ATOM 1268 C C . TYR A 1 166 ? -13.544 0.790 26.009 1.00 93.69 166 TYR A C 1
ATOM 1270 O O . TYR A 1 166 ? -14.433 -0.055 26.101 1.00 93.69 166 TYR A O 1
ATOM 1278 N N . GLU A 1 167 ? -13.174 1.558 27.035 1.00 92.88 167 GLU A N 1
ATOM 1279 C CA . GLU A 1 167 ? -13.763 1.478 28.379 1.00 92.88 167 GLU A CA 1
ATOM 1280 C C . GLU A 1 167 ? -15.262 1.819 28.375 1.00 92.88 167 GLU A C 1
ATOM 1282 O O . GLU A 1 167 ? -16.051 1.152 29.045 1.00 92.88 167 GLU A O 1
ATOM 1287 N N . ASP A 1 168 ? -15.671 2.782 27.546 1.00 95.00 168 ASP A N 1
ATOM 1288 C CA . ASP A 1 168 ? -17.073 3.158 27.337 1.00 95.00 168 ASP A CA 1
ATOM 1289 C C . ASP A 1 168 ? -17.869 2.153 26.479 1.00 95.00 168 ASP A C 1
ATOM 1291 O O . ASP A 1 168 ? -19.075 2.321 26.284 1.00 95.00 168 ASP A O 1
ATOM 1295 N N . GLY A 1 169 ? -17.216 1.144 25.891 1.00 91.25 169 GLY A N 1
ATOM 1296 C CA . GLY A 1 169 ? -17.851 0.195 24.970 1.00 91.25 169 GLY A CA 1
ATOM 1297 C C . GLY A 1 169 ? -18.297 0.809 23.634 1.00 91.25 169 GLY A C 1
ATOM 1298 O O . GLY A 1 169 ? -19.152 0.246 22.950 1.00 91.25 169 GLY A O 1
ATOM 1299 N N . ARG A 1 170 ? -17.735 1.963 23.251 1.00 91.88 170 ARG A N 1
ATOM 1300 C CA . ARG A 1 170 ? -18.010 2.664 21.981 1.00 91.88 170 ARG A CA 1
ATOM 1301 C C . ARG A 1 170 ? -17.134 2.173 20.827 1.00 91.88 170 ARG A C 1
ATOM 1303 O O . ARG A 1 170 ? -17.463 2.413 19.667 1.00 91.88 170 ARG A O 1
ATOM 1310 N N . LEU A 1 171 ? -16.015 1.515 21.124 1.00 90.56 171 LEU A N 1
ATOM 1311 C CA . LEU A 1 171 ? -15.093 0.984 20.123 1.00 90.56 171 LEU A CA 1
ATOM 1312 C C . LEU A 1 171 ? -15.597 -0.364 19.574 1.00 90.56 171 LEU A C 1
ATOM 1314 O O . LEU A 1 171 ? -15.590 -1.368 20.281 1.00 90.56 171 LEU A O 1
ATOM 1318 N N . VAL A 1 172 ? -16.040 -0.379 18.312 1.00 88.88 172 VAL A N 1
ATOM 1319 C CA . VAL A 1 172 ? -16.706 -1.546 17.693 1.00 88.88 172 VAL A CA 1
ATOM 1320 C C . VAL A 1 172 ? -15.730 -2.434 16.918 1.00 88.88 172 VAL A C 1
ATOM 1322 O O . VAL A 1 172 ? -15.675 -3.642 17.138 1.00 88.88 172 VAL A O 1
ATOM 1325 N N . GLU A 1 173 ? -14.957 -1.836 16.013 1.00 90.31 173 GLU A N 1
ATOM 1326 C CA . GLU A 1 173 ? -14.014 -2.515 15.122 1.00 90.31 173 GLU A CA 1
ATOM 1327 C C . GLU A 1 173 ? -12.782 -1.634 14.901 1.00 90.31 173 GLU A C 1
ATOM 1329 O O . GLU A 1 173 ? -12.862 -0.406 14.949 1.00 90.31 173 GLU A O 1
ATOM 1334 N N . ALA A 1 174 ? -11.648 -2.266 14.608 1.00 92.06 174 ALA A N 1
ATOM 1335 C CA . ALA A 1 174 ? -10.469 -1.607 14.069 1.00 92.06 174 ALA A CA 1
ATOM 1336 C C . ALA A 1 174 ? -9.860 -2.484 12.975 1.00 92.06 174 ALA A C 1
ATOM 1338 O O . ALA A 1 174 ? -9.892 -3.713 13.047 1.00 92.06 174 ALA A O 1
ATOM 1339 N N . PHE A 1 175 ? -9.295 -1.853 11.954 1.00 92.88 175 PHE A N 1
ATOM 1340 C CA . PHE A 1 175 ? -8.623 -2.539 10.861 1.00 92.88 175 PHE A CA 1
ATOM 1341 C C . PHE A 1 1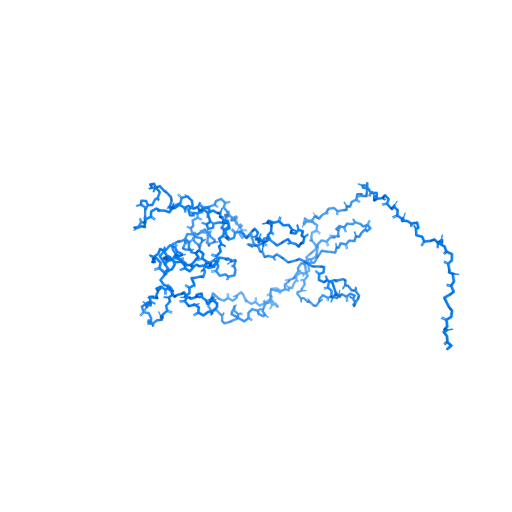75 ? -7.490 -1.676 10.309 1.00 92.88 175 PHE A C 1
ATOM 1343 O O . PHE A 1 175 ? -7.481 -0.454 10.458 1.00 92.88 175 PHE A O 1
ATOM 1350 N N . VAL A 1 176 ? -6.529 -2.328 9.666 1.00 90.88 176 VAL A N 1
ATOM 1351 C CA . VAL A 1 176 ? -5.441 -1.689 8.924 1.00 90.88 176 VAL A CA 1
ATOM 1352 C C . VAL A 1 176 ? -5.758 -1.780 7.439 1.00 90.88 176 VAL A C 1
ATOM 1354 O O . VAL A 1 176 ? -6.209 -2.826 6.979 1.00 90.88 176 VAL A O 1
ATOM 1357 N N . SER A 1 177 ? -5.501 -0.710 6.688 1.00 87.69 177 SER A N 1
ATOM 1358 C CA . SER A 1 177 ? -5.670 -0.689 5.234 1.00 87.69 177 SER A CA 1
ATOM 1359 C C . SER A 1 177 ? -4.345 -0.492 4.499 1.00 87.69 177 SER A C 1
ATOM 1361 O O . SER A 1 177 ? -3.571 0.393 4.869 1.00 87.69 177 SER A O 1
ATOM 1363 N N . GLY A 1 178 ? -4.114 -1.239 3.421 1.00 83.06 178 GLY A N 1
ATOM 1364 C CA . GLY A 1 178 ? -2.961 -1.045 2.538 1.00 83.06 178 GLY A CA 1
ATOM 1365 C C . GLY A 1 178 ? -2.860 -2.102 1.443 1.00 83.06 178 GLY A C 1
ATOM 1366 O O . GLY A 1 178 ? -3.322 -3.221 1.625 1.00 83.06 178 GLY A O 1
ATOM 1367 N N . THR A 1 179 ? -2.213 -1.765 0.330 1.00 76.69 179 THR A N 1
ATOM 1368 C CA . THR A 1 179 ? -2.109 -2.571 -0.902 1.00 76.69 179 THR A CA 1
ATOM 1369 C C . THR A 1 179 ? -1.800 -4.047 -0.706 1.00 76.69 179 THR A C 1
ATOM 1371 O O . THR A 1 179 ? -2.372 -4.885 -1.386 1.00 76.69 179 THR A O 1
ATOM 1374 N N . ALA A 1 180 ? -0.909 -4.387 0.227 1.00 75.44 180 ALA A N 1
ATOM 1375 C CA . ALA A 1 180 ? -0.485 -5.773 0.404 1.00 75.44 180 ALA A CA 1
ATOM 1376 C C . ALA A 1 180 ? -1.613 -6.701 0.892 1.00 75.44 180 ALA A C 1
ATOM 1378 O O . ALA A 1 180 ? -1.575 -7.893 0.611 1.00 75.44 180 ALA A O 1
ATOM 1379 N N . MET A 1 181 ? -2.584 -6.177 1.651 1.00 72.94 181 MET A N 1
ATOM 1380 C CA . MET A 1 181 ? -3.640 -6.979 2.294 1.00 72.94 181 MET A CA 1
ATOM 1381 C C . MET A 1 181 ? -5.042 -6.351 2.194 1.00 72.94 181 MET A C 1
ATOM 1383 O O . MET A 1 181 ? -5.991 -6.879 2.771 1.00 72.94 181 MET A O 1
ATOM 1387 N N . PHE A 1 182 ? -5.168 -5.235 1.470 1.00 81.56 182 PHE A N 1
ATOM 1388 C CA . PHE A 1 182 ? -6.308 -4.317 1.355 1.0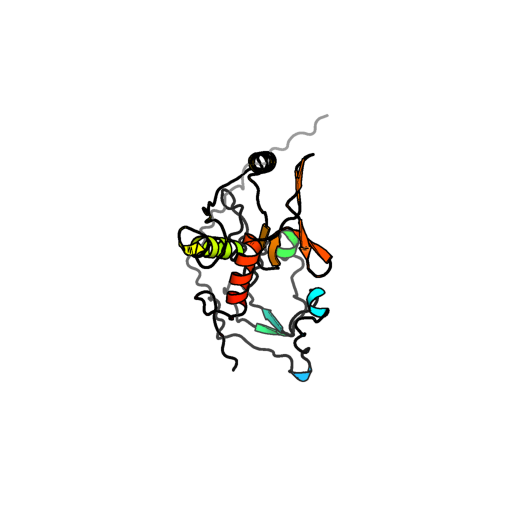0 81.56 182 PHE A CA 1
ATOM 1389 C C . PHE A 1 182 ? -6.885 -3.844 2.688 1.00 81.56 182 PHE A C 1
ATOM 1391 O O . PHE A 1 182 ? -6.713 -2.679 3.038 1.00 81.56 182 PHE A O 1
ATOM 1398 N N . ILE A 1 183 ? -7.533 -4.740 3.433 1.00 88.69 183 ILE A N 1
ATOM 1399 C CA . ILE A 1 183 ? -8.082 -4.537 4.771 1.00 88.69 183 ILE A CA 1
ATOM 1400 C C . ILE A 1 183 ? -7.758 -5.763 5.635 1.00 88.69 183 ILE A C 1
ATOM 1402 O O . ILE A 1 183 ? -8.157 -6.888 5.320 1.00 88.69 183 ILE A O 1
ATOM 1406 N N . THR A 1 184 ? -7.102 -5.518 6.769 1.00 89.19 184 THR A N 1
ATOM 1407 C CA . THR A 1 184 ? -6.791 -6.523 7.793 1.00 89.19 184 THR A CA 1
ATOM 1408 C C . THR A 1 184 ? -7.424 -6.121 9.125 1.00 89.19 184 THR A C 1
ATOM 1410 O O . THR A 1 184 ? -6.994 -5.126 9.717 1.00 89.19 184 THR A O 1
ATOM 1413 N N . PRO A 1 185 ? -8.418 -6.872 9.631 1.00 90.25 185 PRO A N 1
ATOM 1414 C CA . PRO A 1 185 ? -9.000 -6.634 10.949 1.00 90.25 185 PRO A CA 1
ATOM 1415 C C . PRO A 1 185 ? -7.969 -6.756 12.078 1.00 90.25 185 PRO A C 1
ATOM 1417 O O . PRO A 1 185 ? -7.099 -7.628 12.053 1.00 90.25 185 PRO A O 1
ATOM 1420 N N . VAL A 1 186 ? -8.087 -5.901 13.090 1.00 91.25 186 VAL A N 1
ATOM 1421 C CA . VAL A 1 186 ? -7.231 -5.905 14.282 1.00 91.25 186 VAL A CA 1
ATOM 1422 C C . VAL A 1 186 ? -7.918 -6.697 15.391 1.00 91.25 186 VAL A C 1
ATOM 1424 O O . VAL A 1 186 ? -9.062 -6.427 15.739 1.00 91.25 186 VAL A O 1
ATOM 1427 N N . SER A 1 187 ? -7.217 -7.679 15.961 1.00 91.44 187 SER A N 1
ATOM 1428 C CA . SER A 1 187 ? -7.720 -8.474 17.092 1.00 91.44 187 SER A CA 1
ATOM 1429 C C . SER A 1 187 ? -7.480 -7.804 18.441 1.00 91.44 187 SER A C 1
ATOM 1431 O O . SER A 1 187 ? -8.291 -7.935 19.357 1.00 91.44 187 SER A O 1
ATOM 1433 N N . MET A 1 188 ? -6.352 -7.108 18.584 1.00 92.50 188 MET A N 1
ATOM 1434 C CA . MET A 1 188 ? -5.935 -6.498 19.837 1.00 92.50 188 MET A CA 1
ATOM 1435 C C . MET A 1 188 ? -4.949 -5.356 19.589 1.00 92.50 188 MET A C 1
ATOM 1437 O O . MET A 1 188 ? -4.081 -5.452 18.719 1.00 92.50 188 MET A O 1
ATOM 1441 N N . ILE A 1 189 ? -5.074 -4.290 20.379 1.00 94.00 189 ILE A N 1
ATOM 1442 C CA . ILE A 1 189 ? -4.094 -3.204 20.461 1.00 94.00 189 ILE A CA 1
ATOM 1443 C C . ILE A 1 189 ? -3.523 -3.194 21.878 1.00 94.00 189 ILE A C 1
ATOM 1445 O O . ILE A 1 189 ? -4.261 -3.061 22.854 1.00 94.00 189 ILE A O 1
ATOM 1449 N N . LYS A 1 190 ? -2.197 -3.309 21.989 1.00 93.62 190 LYS A N 1
ATOM 1450 C CA . LYS A 1 190 ? -1.485 -3.197 23.263 1.00 93.62 190 LYS A CA 1
ATOM 1451 C C . LYS A 1 190 ? -0.928 -1.791 23.430 1.00 93.62 190 LYS A C 1
ATOM 1453 O O . LYS A 1 190 ? -0.164 -1.329 22.583 1.00 93.62 190 LYS A O 1
ATOM 1458 N N . TYR A 1 191 ? -1.266 -1.139 24.537 1.00 93.69 191 TYR A N 1
ATOM 1459 C CA . TYR A 1 191 ? -0.792 0.203 24.861 1.00 93.69 191 TYR A CA 1
ATOM 1460 C C . TYR A 1 191 ? -0.475 0.326 26.353 1.00 93.69 191 TYR A C 1
ATOM 1462 O O . TYR A 1 191 ? -1.369 0.310 27.197 1.00 93.69 191 TYR A O 1
ATOM 1470 N N . GLY A 1 192 ? 0.818 0.424 26.681 1.00 91.88 192 GLY A N 1
ATOM 1471 C CA . GLY A 1 192 ? 1.284 0.337 28.066 1.00 91.88 192 GLY A CA 1
ATOM 1472 C C . GLY A 1 192 ? 0.845 -0.982 28.709 1.00 91.88 192 GLY A C 1
ATOM 1473 O O . GLY A 1 192 ? 1.107 -2.055 28.161 1.00 91.88 192 GLY A O 1
ATOM 1474 N N . ASP A 1 193 ? 0.139 -0.877 29.834 1.00 91.81 193 ASP A N 1
ATOM 1475 C CA . ASP A 1 193 ? -0.442 -2.013 30.564 1.00 91.81 193 ASP A CA 1
ATOM 1476 C C . ASP A 1 193 ? -1.880 -2.348 30.126 1.00 91.81 193 ASP A C 1
ATOM 1478 O O . ASP A 1 193 ? -2.490 -3.276 30.653 1.00 91.81 193 ASP A O 1
ATOM 1482 N N . THR A 1 194 ? -2.442 -1.601 29.170 1.00 90.44 194 THR A N 1
ATOM 1483 C CA . THR A 1 194 ? -3.809 -1.808 28.675 1.00 90.44 194 THR A CA 1
ATOM 1484 C C . THR A 1 194 ? -3.809 -2.685 27.427 1.00 90.44 194 THR A C 1
ATOM 1486 O O . THR A 1 194 ? -3.061 -2.447 26.473 1.00 90.44 194 THR A O 1
ATOM 1489 N N . GLU A 1 195 ? -4.691 -3.684 27.417 1.00 94.25 195 GLU A N 1
ATOM 1490 C CA . GLU A 1 195 ? -4.981 -4.519 26.253 1.00 94.25 195 GLU A CA 1
ATOM 1491 C C . GLU A 1 195 ? -6.405 -4.239 25.767 1.00 94.25 195 GLU A C 1
ATOM 1493 O O . GLU A 1 195 ? -7.388 -4.582 26.424 1.00 94.25 195 GLU A O 1
ATOM 1498 N N . ILE A 1 196 ? -6.504 -3.602 24.603 1.00 93.56 196 ILE A N 1
ATOM 1499 C CA . ILE A 1 196 ? -7.766 -3.298 23.931 1.00 93.56 196 ILE A CA 1
ATOM 1500 C C . ILE A 1 196 ? -8.097 -4.499 23.056 1.00 93.56 196 ILE A C 1
ATOM 1502 O O . ILE A 1 196 ? -7.455 -4.699 22.024 1.00 93.56 196 ILE A O 1
ATOM 1506 N N . GLN A 1 197 ? -9.047 -5.326 23.485 1.00 91.25 197 GLN A N 1
ATOM 1507 C CA . GLN A 1 197 ? -9.428 -6.542 22.766 1.00 91.25 197 GLN A CA 1
ATOM 1508 C C . GLN A 1 197 ? -10.688 -6.303 21.939 1.00 91.25 197 GLN A C 1
ATOM 1510 O O . GLN A 1 197 ? -11.694 -5.814 22.449 1.00 91.25 197 GLN A O 1
ATOM 1515 N N . PHE A 1 198 ? -10.649 -6.692 20.667 1.00 89.88 198 PHE A N 1
ATOM 1516 C CA . PHE A 1 198 ? -11.813 -6.627 19.791 1.00 89.88 198 PHE A CA 1
ATOM 1517 C C . PHE A 1 198 ? -12.578 -7.957 19.820 1.00 89.88 198 PHE A C 1
ATOM 1519 O O . PHE A 1 198 ? -11.969 -9.016 20.016 1.00 89.88 198 PHE A O 1
ATOM 1526 N N . PRO A 1 199 ? -13.911 -7.946 19.624 1.00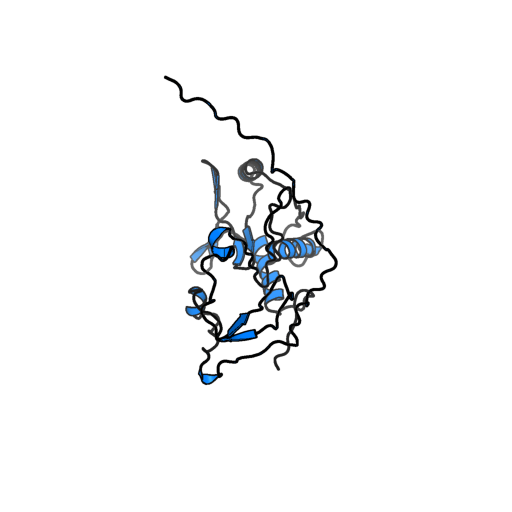 85.44 199 PRO A N 1
ATOM 1527 C CA . PRO A 1 199 ? -14.698 -9.172 19.591 1.00 85.44 199 PRO A CA 1
ATOM 1528 C C . PRO A 1 199 ? -14.168 -10.147 18.536 1.00 85.44 199 PRO A C 1
ATOM 1530 O O . PRO A 1 199 ? -13.942 -9.767 17.392 1.00 85.44 199 PRO A O 1
ATOM 1533 N N . MET A 1 200 ? -14.010 -11.417 18.903 1.00 86.62 200 MET A N 1
ATOM 1534 C CA . MET A 1 200 ? -13.596 -12.483 17.986 1.00 86.62 200 MET A CA 1
ATOM 1535 C C . MET A 1 200 ? -14.815 -13.302 17.552 1.00 86.62 200 MET A C 1
ATOM 1537 O O . MET A 1 200 ? -15.709 -13.565 18.355 1.00 86.62 200 MET A O 1
ATOM 1541 N N . THR A 1 201 ? -14.828 -13.752 16.303 1.00 83.88 201 THR A N 1
ATOM 1542 C CA . THR A 1 201 ? -15.767 -14.743 15.774 1.00 83.88 201 THR A CA 1
ATOM 1543 C C . THR A 1 201 ? -15.025 -16.021 15.381 1.00 83.88 201 THR A C 1
ATOM 1545 O O . THR A 1 201 ? -13.801 -16.021 15.228 1.00 83.88 201 THR A O 1
ATOM 1548 N N . VAL A 1 202 ? -15.753 -17.127 15.258 1.00 82.06 202 VAL A N 1
ATOM 1549 C CA . VAL A 1 202 ? -15.214 -18.419 14.819 1.00 82.06 202 VAL A CA 1
ATOM 1550 C C . VAL A 1 202 ? -15.748 -18.688 13.420 1.00 82.06 202 VAL A C 1
ATOM 1552 O O . VAL A 1 202 ? -16.958 -18.641 13.211 1.00 82.06 202 VAL A O 1
ATOM 1555 N N . THR A 1 203 ? -14.854 -18.922 12.462 1.00 79.69 203 THR A N 1
ATOM 1556 C CA . THR A 1 203 ? -15.237 -19.287 11.095 1.00 79.69 203 THR A CA 1
ATOM 1557 C C . THR A 1 203 ? -15.857 -20.684 11.064 1.00 79.69 203 THR A C 1
ATOM 1559 O O . THR A 1 203 ? -15.709 -21.460 12.008 1.00 79.69 203 THR A O 1
ATOM 1562 N N . GLU A 1 204 ? -16.520 -21.038 9.962 1.00 79.56 204 GLU A N 1
ATOM 1563 C CA . GLU A 1 204 ? -17.082 -22.386 9.765 1.00 79.56 204 GLU A CA 1
ATOM 1564 C C . GLU A 1 204 ? -16.017 -23.492 9.888 1.00 79.56 204 GLU A C 1
ATOM 1566 O O . GLU A 1 204 ? -16.299 -24.592 10.357 1.00 79.56 204 GLU A O 1
ATOM 1571 N N . GLU A 1 205 ? -14.765 -23.168 9.560 1.00 80.31 205 GLU A N 1
ATOM 1572 C CA . GLU A 1 205 ? -13.595 -24.044 9.685 1.00 80.31 205 GLU A CA 1
ATOM 1573 C C . GLU A 1 205 ? -13.031 -24.133 11.118 1.00 80.31 205 GLU A C 1
ATOM 1575 O O . GLU A 1 205 ? -12.050 -24.832 11.363 1.00 80.31 205 GLU A O 1
ATOM 1580 N N . GLY A 1 206 ? -13.620 -23.417 12.080 1.00 78.88 206 GLY A N 1
ATOM 1581 C CA . GLY A 1 206 ? -13.192 -23.410 13.481 1.00 78.88 206 GLY A CA 1
ATOM 1582 C C . GLY A 1 206 ? -12.076 -22.412 13.814 1.00 78.88 206 GLY A C 1
ATOM 1583 O O . GLY A 1 206 ? -11.609 -22.378 14.957 1.00 78.88 206 GLY A O 1
ATOM 1584 N N . HIS A 1 207 ? -11.649 -21.574 12.865 1.00 80.88 207 HIS A N 1
ATOM 1585 C CA . HIS A 1 207 ? -10.599 -20.578 13.084 1.00 80.88 207 HIS A CA 1
ATOM 1586 C C . HIS A 1 207 ? -11.147 -19.329 13.786 1.00 80.88 207 HIS A C 1
ATOM 1588 O O . HIS A 1 207 ? -12.181 -18.786 13.402 1.00 80.88 207 HIS A O 1
ATOM 1594 N N . LYS A 1 208 ? -10.438 -18.830 14.807 1.00 78.38 208 LYS A N 1
ATOM 1595 C CA . LYS A 1 208 ? -10.778 -17.555 15.460 1.00 78.38 208 LYS A CA 1
ATOM 1596 C C . LYS A 1 208 ? -10.258 -16.383 14.630 1.00 78.38 208 LYS A C 1
ATOM 1598 O O . LYS A 1 208 ? -9.056 -16.283 14.409 1.00 78.38 208 LYS A O 1
ATOM 1603 N N . THR A 1 209 ? -11.141 -15.468 14.254 1.00 80.62 209 THR A N 1
ATOM 1604 C CA . THR A 1 209 ? -10.818 -14.234 13.521 1.00 80.62 209 THR A CA 1
ATOM 1605 C C . THR A 1 209 ? -11.521 -13.037 14.170 1.00 80.62 209 THR A C 1
ATOM 1607 O O . THR A 1 209 ? -12.567 -13.237 14.791 1.00 80.62 209 THR A O 1
ATOM 1610 N N . PRO A 1 210 ? -10.992 -11.803 14.102 1.00 82.44 210 PRO A N 1
ATOM 1611 C CA . PRO A 1 210 ? -11.723 -10.638 14.589 1.00 82.44 210 PRO A CA 1
ATOM 1612 C C . PRO A 1 210 ? -13.075 -10.511 13.889 1.00 82.44 210 PRO A C 1
ATOM 1614 O O . PRO A 1 210 ? -13.193 -10.700 12.673 1.00 82.44 210 PRO A O 1
ATOM 1617 N N . ARG A 1 211 ? -14.107 -10.178 14.663 1.00 80.88 211 ARG A N 1
ATOM 1618 C CA . ARG A 1 211 ? -15.406 -9.806 14.119 1.00 80.88 211 ARG A CA 1
ATOM 1619 C C . ARG A 1 211 ? -15.196 -8.590 13.219 1.00 80.88 211 ARG A C 1
ATOM 1621 O O . ARG A 1 211 ? -14.687 -7.569 13.664 1.00 80.88 211 ARG A O 1
ATOM 1628 N N . SER A 1 212 ? -15.567 -8.740 11.956 1.00 81.88 212 SER A N 1
ATOM 1629 C CA . SER A 1 212 ? -15.353 -7.753 10.903 1.00 81.88 212 SER A CA 1
ATOM 1630 C C . SER A 1 212 ? -16.636 -7.630 10.100 1.00 81.88 212 SER A C 1
ATOM 1632 O O . SER A 1 212 ? -16.868 -8.395 9.172 1.00 81.88 212 SER A O 1
ATOM 1634 N N . VAL A 1 213 ? -17.523 -6.726 10.497 1.00 86.56 213 VAL A N 1
ATOM 1635 C CA . VAL A 1 213 ? -18.794 -6.498 9.806 1.00 86.56 213 VAL A CA 1
ATOM 1636 C C . VAL A 1 213 ? -18.622 -5.374 8.789 1.00 86.56 213 VAL A C 1
ATOM 1638 O O . VAL A 1 213 ? -18.812 -5.587 7.597 1.00 86.56 213 VAL A O 1
ATOM 1641 N N . TYR A 1 214 ? -18.179 -4.198 9.234 1.00 89.44 214 TYR A N 1
ATOM 1642 C CA . TYR A 1 214 ? -17.938 -3.068 8.330 1.00 89.44 214 TYR A CA 1
ATOM 1643 C C . TYR A 1 214 ? -16.715 -3.326 7.452 1.00 89.44 214 TYR A C 1
ATOM 1645 O O . TYR A 1 214 ? -16.746 -3.162 6.234 1.00 89.44 214 TYR A O 1
ATOM 1653 N N . SER A 1 215 ? -15.633 -3.776 8.085 1.00 89.38 215 SER A N 1
ATOM 1654 C CA . SER A 1 215 ? -14.352 -4.010 7.418 1.00 89.38 215 SER A CA 1
ATOM 1655 C C . SER A 1 215 ? -14.419 -5.096 6.334 1.00 89.38 215 SER A C 1
ATOM 1657 O O . SER A 1 215 ? -13.759 -4.956 5.305 1.00 89.38 215 SER A O 1
ATOM 1659 N N . SER A 1 216 ? -15.235 -6.141 6.510 1.00 88.75 216 SER A N 1
ATOM 1660 C CA . SER A 1 216 ? -15.399 -7.204 5.505 1.00 88.75 216 SER A CA 1
ATOM 1661 C C . SER A 1 216 ? -16.228 -6.758 4.301 1.00 88.75 216 SER A C 1
ATOM 1663 O O . SER A 1 216 ? -15.859 -7.066 3.171 1.00 88.75 216 SER A O 1
ATOM 1665 N N . ILE A 1 217 ? -17.297 -5.987 4.517 1.00 90.38 217 ILE A N 1
ATOM 1666 C CA . ILE A 1 217 ? -18.137 -5.462 3.434 1.00 90.38 217 ILE A CA 1
ATOM 1667 C C . ILE A 1 217 ? -17.352 -4.466 2.576 1.00 90.38 217 ILE A C 1
ATOM 1669 O O . ILE A 1 217 ? -17.339 -4.591 1.353 1.00 90.38 217 ILE A O 1
ATOM 1673 N N . ILE A 1 218 ? -16.616 -3.541 3.205 1.00 91.06 218 ILE A N 1
ATOM 1674 C CA . ILE A 1 218 ? -15.747 -2.609 2.471 1.00 91.06 218 ILE A CA 1
ATOM 1675 C C . ILE A 1 218 ? -14.692 -3.383 1.674 1.00 91.06 218 ILE A C 1
ATOM 1677 O O . ILE A 1 218 ? -14.435 -3.061 0.515 1.00 91.06 218 ILE A O 1
ATOM 1681 N N . LYS A 1 219 ? -14.104 -4.430 2.268 1.00 90.44 219 LYS A N 1
ATOM 1682 C CA . LYS A 1 219 ? -13.140 -5.291 1.577 1.00 90.44 219 LYS A CA 1
ATOM 1683 C C . LYS A 1 219 ? -13.761 -5.973 0.358 1.00 90.44 219 LYS A C 1
ATOM 1685 O O . LYS A 1 219 ? -13.144 -5.950 -0.699 1.00 90.44 219 LYS A O 1
ATOM 1690 N N . SER A 1 220 ? -14.970 -6.519 0.486 1.00 90.31 220 SER A N 1
ATOM 1691 C CA . SER A 1 220 ? -15.687 -7.154 -0.627 1.00 90.31 220 SER A CA 1
ATOM 1692 C C . SER A 1 220 ? -15.899 -6.179 -1.782 1.00 90.31 220 SER A C 1
ATOM 1694 O O . SER A 1 220 ? -15.584 -6.505 -2.919 1.00 90.31 220 SER A O 1
ATOM 1696 N N . TRP A 1 221 ? -16.365 -4.959 -1.497 1.00 91.44 221 TRP A N 1
ATOM 1697 C CA . TRP A 1 221 ? -16.571 -3.945 -2.533 1.00 91.44 221 TRP A CA 1
ATOM 1698 C C . TRP A 1 221 ? -15.273 -3.546 -3.236 1.00 91.44 221 TRP A C 1
ATOM 1700 O O . TRP A 1 221 ? -15.262 -3.390 -4.454 1.00 91.44 221 TRP A O 1
ATOM 1710 N N . LEU A 1 222 ? -14.176 -3.411 -2.485 1.00 89.88 222 LEU A N 1
ATOM 1711 C CA . LEU A 1 222 ? -12.860 -3.145 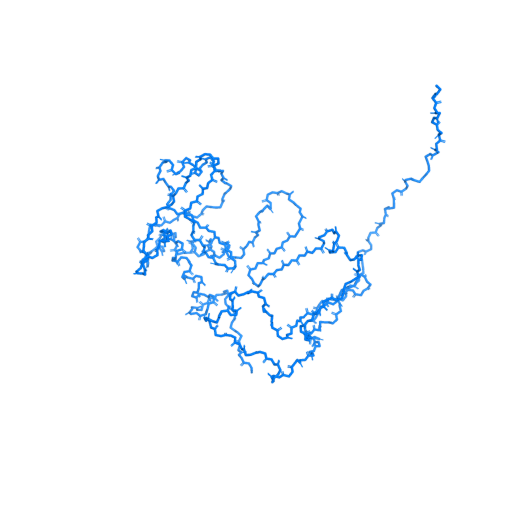-3.064 1.00 89.88 222 LEU A CA 1
ATOM 1712 C C . LEU A 1 222 ? -12.398 -4.297 -3.961 1.00 89.88 222 LEU A C 1
ATOM 1714 O O . LEU A 1 222 ? -11.942 -4.047 -5.070 1.00 89.88 222 LEU A O 1
ATOM 1718 N N . GLU A 1 223 ? -12.536 -5.547 -3.517 1.00 87.62 223 GLU A N 1
ATOM 1719 C CA . GLU A 1 223 ? -12.174 -6.723 -4.317 1.00 87.62 223 GLU A CA 1
ATOM 1720 C C . GLU A 1 223 ? -13.007 -6.825 -5.599 1.00 87.62 223 GLU A C 1
ATOM 1722 O O . GLU A 1 223 ? -12.461 -7.129 -6.659 1.00 87.62 223 GLU A O 1
ATOM 1727 N N . ASP A 1 224 ? -14.305 -6.532 -5.533 1.00 89.00 224 ASP A N 1
ATOM 1728 C CA . ASP A 1 224 ? -15.177 -6.562 -6.706 1.00 89.00 224 ASP A CA 1
ATOM 1729 C C . ASP A 1 224 ? -14.760 -5.527 -7.763 1.00 89.00 224 ASP A C 1
ATOM 1731 O O . ASP A 1 224 ? -14.819 -5.818 -8.959 1.00 89.00 224 ASP A O 1
ATOM 1735 N N . ILE A 1 225 ? -14.273 -4.359 -7.333 1.00 89.06 225 ILE A N 1
ATOM 1736 C CA . ILE A 1 225 ? -13.705 -3.337 -8.223 1.00 89.06 225 ILE A CA 1
ATOM 1737 C C . ILE A 1 225 ? -12.339 -3.784 -8.767 1.00 89.06 225 ILE A C 1
ATOM 1739 O O . ILE A 1 225 ? -12.122 -3.773 -9.976 1.00 89.06 225 ILE A O 1
ATOM 1743 N N . ILE A 1 226 ? -11.423 -4.206 -7.889 1.00 82.88 226 ILE A N 1
ATOM 1744 C CA . ILE A 1 226 ? -10.033 -4.560 -8.236 1.00 82.88 226 ILE A CA 1
ATOM 1745 C C . ILE A 1 226 ? -9.979 -5.724 -9.227 1.00 82.88 226 ILE A C 1
ATOM 1747 O O . ILE A 1 226 ? -9.196 -5.703 -10.173 1.00 82.88 226 ILE A O 1
ATOM 1751 N N . TYR A 1 227 ? -10.818 -6.740 -9.025 1.00 84.00 227 TYR A N 1
ATOM 1752 C CA . TYR A 1 227 ? -10.879 -7.907 -9.903 1.00 84.00 227 TYR A CA 1
ATOM 1753 C C . TYR A 1 227 ? -11.829 -7.719 -11.093 1.00 84.00 227 TYR A C 1
ATOM 1755 O O . TYR A 1 227 ? -12.101 -8.687 -11.803 1.00 84.00 227 TYR A O 1
ATOM 1763 N N . GLY A 1 228 ? -12.350 -6.506 -11.313 1.00 84.25 228 GLY A N 1
ATOM 1764 C CA . GLY A 1 228 ? -13.206 -6.186 -12.457 1.00 84.25 228 GLY A CA 1
ATOM 1765 C C . GLY A 1 228 ? -14.538 -6.940 -12.474 1.00 84.25 228 GLY A C 1
ATOM 1766 O O . GLY A 1 228 ? -15.121 -7.133 -13.538 1.00 84.25 228 GLY A O 1
ATOM 1767 N N . ARG A 1 229 ? -15.033 -7.389 -11.312 1.00 87.12 229 ARG A N 1
ATOM 1768 C CA . ARG A 1 229 ? -16.373 -7.992 -11.187 1.00 87.12 229 ARG A CA 1
ATOM 1769 C C . ARG A 1 229 ? -17.471 -6.938 -11.315 1.00 87.12 229 ARG A C 1
ATOM 1771 O O . ARG A 1 229 ? -18.596 -7.270 -11.683 1.00 87.12 229 ARG A O 1
ATOM 1778 N N . VAL A 1 230 ? -17.134 -5.686 -11.011 1.00 89.31 230 VAL A N 1
ATOM 1779 C CA . VAL A 1 230 ? -17.976 -4.506 -11.198 1.00 89.31 230 VAL A CA 1
ATOM 1780 C C . VAL A 1 230 ? -17.203 -3.474 -12.013 1.00 89.31 230 VAL A C 1
ATOM 1782 O O . VAL A 1 230 ? -16.019 -3.242 -11.778 1.00 89.31 230 VAL A O 1
ATOM 1785 N N . GLU A 1 231 ? -17.884 -2.844 -12.968 1.00 88.06 231 GLU A N 1
ATOM 1786 C CA . GLU A 1 231 ? -17.336 -1.713 -13.710 1.00 88.06 231 GLU A CA 1
ATOM 1787 C C . GLU A 1 231 ? -17.248 -0.488 -12.791 1.00 88.06 231 GLU A C 1
ATOM 1789 O O . GLU A 1 231 ? -18.231 -0.093 -12.162 1.00 88.06 231 GLU A O 1
ATOM 1794 N N . HIS A 1 232 ? -16.060 0.101 -12.694 1.00 89.00 232 HIS A N 1
ATOM 1795 C CA . HIS A 1 232 ? -15.795 1.254 -11.842 1.00 89.00 232 HIS A CA 1
ATOM 1796 C C . HIS A 1 232 ? -14.807 2.188 -12.531 1.00 89.00 232 HIS A C 1
ATOM 1798 O O . HIS A 1 232 ? -13.887 1.726 -13.199 1.00 89.00 232 HIS A O 1
ATOM 1804 N N . GLU A 1 233 ? -14.920 3.492 -12.286 1.00 89.94 233 GLU A N 1
ATOM 1805 C CA . GLU A 1 233 ? -14.010 4.513 -12.833 1.00 89.94 233 GLU A CA 1
ATOM 1806 C C . GLU A 1 233 ? -12.535 4.336 -12.421 1.00 89.94 233 GLU A C 1
ATOM 1808 O O . GLU A 1 233 ? -11.643 4.930 -13.021 1.00 89.94 233 GLU A O 1
ATOM 1813 N N . TRP A 1 234 ? -12.269 3.511 -11.405 1.00 87.00 234 TRP A N 1
ATOM 1814 C CA . TRP A 1 234 ? -10.914 3.196 -10.940 1.00 87.00 234 TRP A CA 1
ATOM 1815 C C . TRP A 1 234 ? -10.280 2.038 -11.715 1.00 87.00 234 TRP A C 1
ATOM 1817 O O . TRP A 1 234 ? -9.067 1.856 -11.655 1.00 87.00 234 TRP A O 1
ATOM 1827 N N . GLY A 1 235 ? -11.089 1.239 -12.412 1.00 82.06 235 GLY A N 1
ATOM 1828 C CA . GLY A 1 235 ? -10.627 0.106 -13.198 1.00 82.06 235 GLY A CA 1
ATOM 1829 C C . GLY A 1 235 ? -10.269 0.534 -14.617 1.00 82.06 235 GLY A C 1
ATOM 1830 O O . GLY A 1 235 ? -11.049 1.205 -15.289 1.00 82.06 235 GLY A O 1
ATOM 1831 N N . PHE A 1 236 ? -9.107 0.100 -15.102 1.00 80.94 236 PHE A N 1
ATOM 1832 C CA . PHE A 1 236 ? -8.739 0.224 -16.509 1.00 80.94 236 PHE A CA 1
ATOM 1833 C C . PHE A 1 236 ? -8.651 -1.168 -17.132 1.00 80.94 236 PHE A C 1
ATOM 1835 O O . PHE A 1 236 ? -7.787 -1.965 -16.767 1.00 80.94 236 PHE A O 1
ATOM 1842 N N . VAL A 1 237 ? -9.559 -1.473 -18.061 1.00 79.00 237 VAL A N 1
ATOM 1843 C CA . VAL A 1 237 ? -9.557 -2.754 -18.774 1.00 79.00 237 VAL A CA 1
ATOM 1844 C C . VAL A 1 237 ? -8.546 -2.677 -19.912 1.00 79.00 237 VAL A C 1
ATOM 1846 O O . VAL A 1 237 ? -8.724 -1.916 -20.862 1.00 79.00 237 VAL A O 1
ATOM 1849 N N . VAL A 1 238 ? -7.489 -3.478 -19.815 1.00 78.31 238 VAL A N 1
ATOM 1850 C CA . VAL A 1 238 ? -6.511 -3.659 -20.891 1.00 78.31 238 VAL A CA 1
ATOM 1851 C C . VAL A 1 238 ? -6.940 -4.870 -21.711 1.00 78.31 238 VAL A C 1
ATOM 1853 O O . VAL A 1 238 ? -7.082 -5.963 -21.168 1.00 78.31 238 VAL A O 1
ATOM 1856 N N . SER A 1 239 ? -7.173 -4.684 -23.009 1.00 78.06 239 SER A N 1
ATOM 1857 C CA . SER A 1 239 ? -7.397 -5.802 -23.925 1.00 78.06 239 SER A CA 1
ATOM 1858 C C . SER A 1 239 ? -6.109 -6.606 -24.089 1.00 78.06 239 SER A C 1
ATOM 1860 O O . SER A 1 239 ? -5.058 -6.017 -24.339 1.00 78.06 239 SER A O 1
ATOM 1862 N N . GLU A 1 240 ? -6.195 -7.930 -23.986 1.00 69.56 240 GLU A N 1
ATOM 1863 C CA . GLU A 1 240 ? -5.105 -8.806 -24.421 1.00 69.56 240 GLU A CA 1
ATOM 1864 C C . GLU A 1 240 ? -4.979 -8.703 -25.953 1.00 69.56 240 GLU A C 1
ATOM 1866 O O . GLU A 1 240 ? -5.967 -8.902 -26.667 1.00 69.56 240 GLU A O 1
ATOM 1871 N N . GLU A 1 241 ? -3.794 -8.321 -26.439 1.00 47.78 241 GLU A N 1
ATOM 1872 C CA . GLU A 1 241 ? -3.419 -8.362 -27.864 1.00 47.78 241 GLU A CA 1
ATOM 1873 C C . GLU A 1 241 ? -2.864 -9.734 -28.263 1.00 47.78 241 GLU A C 1
ATOM 1875 O O . GLU A 1 241 ? -2.096 -10.322 -27.465 1.00 47.78 241 GLU A O 1
#

Secondary structure (DSSP, 8-state):
-PPPP----------------TT--PBPP-STT-EE-PPPGGGSPPPPPTT-THHHH-----SEEEE--EETTTEE---EEEES------TT-HHHHH------BTTB----S--SS--S---HHHHHHHHHHHHHSSGGGGGGSSSPP---------HHHHHHHHHTT-----EEEETTTEEEE-SEEEETTEEEEPPEEE-TTS-EEE--SHHHHHHHHHHHHHTTSS--TT---PPP-

Sequence (241 aa):
MSPSATSTSPAILQKASGQFDNERQYTELDASEMLKELVPAEDQLSVPDAHDPVRLGQNYTTAHMVQVPWSMQTGWGTPVMSPYGKIALEPTASVLHYATESFTNIDTSFQPYGCPADVYTNSITRRSVLEIAKERLTGDSTGDTELAPLEVVERPFTMGEVVEAYEDGRLVEAFVSGTAMFITPVSMIKYGDTEIQFPMTVTEEGHKTPRSVYSSIIKSWLEDIIYGRVEHEWGFVVSEE

Radius of gyration: 26.73 Å; Cα contacts (8 Å, |Δi|>4): 246; chains: 1; bounding box: 83×59×58 Å

InterPro domains:
  IPR005786 Branched-chain amino acid aminotransferase II [PTHR11825] (122-238)
  IPR036038 Aminotransferase-like, PLP-dependent enzymes [SSF56752] (122-237)
  IPR043131 Branched-chain-amino-acid aminotransferase-like, N-terminal [G3DSA:3.30.470.10] (27-111)
  IPR043132 Branched-chain-amino-acid aminotransferase-like, C-terminal [G3DSA:3.20.10.10] (112-239)

pLDDT: mean 79.15, std 19.31, range [28.62, 96.94]

Mean predicted aligned error: 12.37 Å

Foldseek 3Di:
DDDDDDDDDPDDPPPPPPDDPPPDDADDADQVQEAEADDDPVPWDDDDDPPDVVVVVVPDDGQWDKDWDADPNHGIDHIYIHGDDDDDDDPVPCCVPPVPDDDDDPQFDDDDDDDDPPPDGPGNLVVLLLVCLVQQQADPNVVVPPDHRDDRDDDDDDVVVVVVCLVVVNDAWDWDAHDVVGIATDQWDDDPPDIRGADWDADPVRDIGGDDRPRVVSVVVVCCPVVVVDDDPVDDDDDDD

Solvent-accessible surface area (backbone atoms only — not comparable to full-atom values): 15983 Å² total; per-residue (Å²): 136,82,87,78,87,80,89,76,78,97,76,88,84,75,79,82,79,71,78,78,76,86,78,74,83,57,40,71,82,50,76,91,65,45,44,78,50,77,74,57,76,90,79,46,81,77,84,74,60,97,82,38,69,69,74,76,64,76,79,74,77,66,70,53,42,77,47,64,56,71,43,97,87,51,26,40,46,68,29,35,37,32,57,56,73,86,82,89,71,64,94,80,41,53,52,82,78,67,63,66,71,81,70,69,52,104,53,33,66,65,84,89,88,83,78,80,93,66,82,65,73,73,38,47,42,49,52,53,52,53,50,51,43,54,63,47,29,26,72,80,48,20,79,90,47,101,56,80,59,51,83,90,80,92,71,92,81,53,71,68,60,52,51,50,31,48,77,71,68,70,61,75,76,52,66,50,63,33,70,94,63,50,56,44,70,44,49,64,51,82,54,92,94,45,74,49,73,43,59,70,39,68,46,98,87,67,48,78,43,47,54,52,68,68,62,46,52,56,42,50,56,50,48,33,36,75,73,61,75,39,94,47,95,88,54,80,89,76,80,89,130

Nearest PDB structures (foldseek):
  2abj-assembly2_J  TM=7.156E-01  e=4.889E-05  Homo sapiens
  7nwb-assembly2_C  TM=7.098E-01  e=2.169E-04  Homo sapiens